Protein AF-A0A6P6RHM1-F1 (afdb_monomer_lite)

Structure (mmCIF, N/CA/C/O backbone):
data_AF-A0A6P6RHM1-F1
#
_entry.id   AF-A0A6P6RHM1-F1
#
loop_
_atom_site.group_PDB
_atom_site.id
_atom_site.type_symbol
_atom_site.label_atom_id
_atom_site.label_alt_id
_atom_site.label_comp_id
_atom_site.label_asym_id
_atom_site.label_entity_id
_atom_site.label_seq_id
_atom_site.pdbx_PDB_ins_code
_atom_site.Cartn_x
_atom_site.Cartn_y
_atom_site.Cartn_z
_atom_site.occupancy
_atom_site.B_iso_or_equiv
_atom_site.auth_seq_id
_atom_site.auth_comp_id
_atom_site.auth_asym_id
_atom_site.auth_atom_id
_atom_site.pdbx_PDB_model_num
ATOM 1 N N . MET A 1 1 ? 2.420 16.275 10.476 1.00 38.44 1 MET A N 1
ATOM 2 C CA . MET A 1 1 ? 3.122 15.345 9.563 1.00 38.44 1 MET A CA 1
ATOM 3 C C . MET A 1 1 ? 2.109 14.775 8.580 1.00 38.44 1 MET A C 1
ATOM 5 O O . MET A 1 1 ? 1.086 14.275 9.025 1.00 38.44 1 MET A O 1
ATOM 9 N N . THR A 1 2 ? 2.337 14.889 7.272 1.00 55.75 2 THR A N 1
ATOM 10 C CA . THR A 1 2 ? 1.488 14.266 6.241 1.00 55.75 2 THR A CA 1
ATOM 11 C C . THR A 1 2 ? 2.050 12.888 5.894 1.00 55.75 2 THR A C 1
ATOM 13 O O . THR A 1 2 ? 3.160 12.801 5.372 1.00 55.75 2 THR A O 1
ATOM 16 N N . THR A 1 3 ? 1.323 11.811 6.195 1.00 68.50 3 THR A N 1
ATOM 17 C CA . THR A 1 3 ? 1.722 10.442 5.823 1.00 68.50 3 THR A CA 1
ATOM 18 C C . THR A 1 3 ? 1.615 10.268 4.308 1.00 68.50 3 THR A C 1
ATOM 20 O O . THR A 1 3 ? 0.547 10.507 3.747 1.00 68.50 3 THR A O 1
ATOM 23 N N . ASN A 1 4 ? 2.698 9.861 3.640 1.00 78.19 4 ASN A N 1
ATOM 24 C CA . ASN A 1 4 ? 2.661 9.534 2.214 1.00 78.19 4 ASN A CA 1
ATOM 25 C C . ASN A 1 4 ? 1.928 8.195 2.019 1.00 78.19 4 ASN A C 1
ATOM 27 O O . ASN A 1 4 ? 2.398 7.161 2.485 1.00 78.19 4 ASN A O 1
ATOM 31 N N . LEU A 1 5 ? 0.777 8.232 1.343 1.00 84.38 5 LEU A N 1
ATOM 32 C CA . LEU A 1 5 ? -0.071 7.064 1.073 1.00 84.38 5 LEU A CA 1
ATOM 33 C C . LEU A 1 5 ? 0.177 6.454 -0.316 1.00 84.38 5 LEU A C 1
ATOM 35 O O . LEU A 1 5 ? -0.635 5.672 -0.809 1.00 84.38 5 LEU A O 1
ATOM 39 N N . ASN A 1 6 ? 1.267 6.813 -0.994 1.00 87.00 6 ASN A N 1
ATOM 40 C CA . ASN A 1 6 ? 1.629 6.177 -2.253 1.00 87.00 6 ASN A CA 1
ATOM 41 C C . ASN A 1 6 ? 2.094 4.725 -1.995 1.00 87.00 6 ASN A C 1
ATOM 43 O O . ASN A 1 6 ? 3.107 4.536 -1.311 1.00 87.00 6 ASN A O 1
ATOM 47 N N . PRO A 1 7 ? 1.426 3.697 -2.564 1.00 91.62 7 PRO A N 1
ATOM 48 C CA . PRO A 1 7 ? 1.802 2.295 -2.382 1.00 91.62 7 PRO A CA 1
ATOM 49 C C . PRO A 1 7 ? 3.250 2.000 -2.753 1.00 91.62 7 PRO A C 1
ATOM 51 O O . PRO A 1 7 ? 3.896 1.207 -2.081 1.00 91.62 7 PRO A O 1
ATOM 54 N N . VAL A 1 8 ? 3.790 2.656 -3.783 1.00 91.94 8 VAL A N 1
ATOM 55 C CA . VAL A 1 8 ? 5.183 2.465 -4.208 1.00 91.94 8 VAL A CA 1
ATOM 56 C C . VAL A 1 8 ? 6.128 2.871 -3.082 1.00 91.94 8 VAL A C 1
ATOM 58 O O . VAL A 1 8 ? 7.021 2.104 -2.732 1.00 91.94 8 VAL A O 1
ATOM 61 N N . LYS A 1 9 ? 5.904 4.035 -2.456 1.00 89.50 9 LYS A N 1
ATOM 62 C CA . LYS A 1 9 ? 6.724 4.491 -1.325 1.00 89.50 9 LYS A CA 1
ATOM 63 C C . LYS A 1 9 ? 6.613 3.536 -0.137 1.00 89.50 9 LYS A C 1
ATOM 65 O O . LYS A 1 9 ? 7.622 3.209 0.473 1.00 89.50 9 LYS A O 1
ATOM 70 N N . MET A 1 10 ? 5.408 3.071 0.174 1.00 92.94 10 MET A N 1
ATOM 71 C CA . MET A 1 10 ? 5.171 2.156 1.293 1.00 92.94 10 MET A CA 1
ATOM 72 C C . MET A 1 10 ? 5.851 0.798 1.074 1.00 92.94 10 MET A C 1
ATOM 74 O O . MET A 1 10 ? 6.502 0.292 1.981 1.00 92.94 10 MET A O 1
ATOM 78 N N . VAL A 1 11 ? 5.783 0.245 -0.140 1.00 95.62 11 VAL A N 1
ATOM 79 C CA . VAL A 1 11 ? 6.489 -0.995 -0.501 1.00 95.62 11 VAL A CA 1
ATOM 80 C C . VAL A 1 11 ? 8.008 -0.801 -0.439 1.00 95.62 11 VAL A C 1
ATOM 82 O O . VAL A 1 11 ? 8.713 -1.694 0.024 1.00 95.62 11 VAL A O 1
ATOM 85 N N . MET A 1 12 ? 8.528 0.364 -0.848 1.00 92.44 12 MET A N 1
ATOM 86 C CA . MET A 1 12 ? 9.952 0.687 -0.682 1.00 92.44 12 MET A CA 1
ATOM 87 C C . MET A 1 12 ? 10.368 0.705 0.794 1.00 92.44 12 MET A C 1
ATOM 89 O O . MET A 1 12 ? 11.395 0.124 1.121 1.00 92.44 12 MET A O 1
ATOM 93 N N . LEU A 1 13 ? 9.558 1.294 1.682 1.00 92.00 13 LEU A N 1
ATOM 94 C CA . LEU A 1 13 ? 9.832 1.305 3.125 1.00 92.00 13 LEU A CA 1
ATOM 95 C C . LEU A 1 13 ? 9.866 -0.110 3.715 1.00 92.00 13 LEU A C 1
ATOM 97 O O . LEU A 1 13 ? 10.764 -0.423 4.486 1.00 92.00 13 LEU A O 1
ATOM 101 N N . VAL A 1 14 ? 8.932 -0.981 3.313 1.00 94.25 14 VAL A N 1
ATOM 102 C CA . VAL A 1 14 ? 8.954 -2.400 3.711 1.00 94.25 14 VAL A CA 1
ATOM 103 C C . VAL A 1 14 ? 10.241 -3.069 3.233 1.00 94.25 14 VAL A C 1
ATOM 105 O O . VAL A 1 14 ? 10.875 -3.782 3.996 1.00 94.25 14 VAL A O 1
ATOM 108 N N . LYS A 1 15 ? 10.655 -2.811 1.987 1.00 93.31 15 LYS A N 1
ATOM 109 C CA . LYS A 1 15 ? 11.863 -3.402 1.399 1.00 93.31 15 LYS A CA 1
ATOM 110 C C . LYS A 1 15 ? 13.160 -2.944 2.081 1.00 93.31 15 LYS A C 1
ATOM 112 O O . LYS A 1 15 ? 14.139 -3.687 2.090 1.00 93.31 15 LYS A O 1
ATOM 117 N N . GLU A 1 16 ? 13.188 -1.715 2.588 1.00 92.19 16 GLU A N 1
ATOM 118 C CA . GLU A 1 16 ? 14.356 -1.108 3.237 1.00 92.19 16 GLU A CA 1
ATOM 119 C C . GLU A 1 16 ? 14.518 -1.536 4.706 1.00 92.19 16 GLU A C 1
ATOM 121 O O . GLU A 1 16 ? 15.631 -1.467 5.227 1.00 92.19 16 GLU A O 1
ATOM 126 N N . ASP A 1 17 ? 13.450 -2.007 5.359 1.00 91.06 17 ASP A N 1
ATOM 127 C CA . ASP A 1 17 ? 13.460 -2.434 6.760 1.00 91.06 17 ASP A CA 1
ATOM 128 C C . ASP A 1 17 ? 13.514 -3.974 6.885 1.00 91.06 17 ASP A C 1
ATOM 130 O O . ASP A 1 17 ? 12.534 -4.659 6.571 1.00 91.06 17 ASP A O 1
ATOM 134 N N . PRO A 1 18 ? 14.621 -4.555 7.393 1.00 90.88 18 PRO A N 1
ATOM 135 C CA . PRO A 1 18 ? 14.745 -5.999 7.583 1.00 90.88 18 PRO A CA 1
ATOM 136 C C . PRO A 1 18 ? 13.653 -6.616 8.464 1.00 90.88 18 PRO A C 1
ATOM 138 O O . PRO A 1 18 ? 13.298 -7.775 8.263 1.00 90.88 18 PRO A O 1
ATOM 141 N N . LEU A 1 19 ? 13.108 -5.863 9.426 1.00 90.62 19 LEU A N 1
ATOM 142 C CA . LEU A 1 19 ? 12.038 -6.338 10.299 1.00 90.62 19 LEU A CA 1
ATOM 143 C C . LEU A 1 19 ? 10.716 -6.445 9.535 1.00 90.62 19 LEU A C 1
ATOM 145 O O . LEU A 1 19 ? 9.960 -7.383 9.757 1.00 90.62 19 LEU A O 1
ATOM 149 N N . LEU A 1 20 ? 10.452 -5.528 8.602 1.00 90.69 20 LEU A N 1
ATOM 150 C CA . LEU A 1 20 ? 9.258 -5.575 7.752 1.00 90.69 20 LEU A CA 1
ATOM 151 C C . LEU A 1 20 ? 9.390 -6.566 6.586 1.00 90.69 20 LEU A C 1
ATOM 153 O O . LEU A 1 20 ? 8.377 -6.960 6.011 1.00 90.69 20 LEU A O 1
ATOM 157 N N . MET A 1 21 ? 10.610 -6.993 6.254 1.00 92.94 21 MET A N 1
ATOM 158 C CA . MET A 1 21 ? 10.869 -8.075 5.297 1.00 92.94 21 MET A CA 1
ATOM 159 C C . MET A 1 21 ? 10.660 -9.478 5.886 1.00 92.94 21 MET A C 1
ATOM 161 O O . MET A 1 21 ? 10.532 -10.439 5.125 1.00 92.94 21 MET A O 1
ATOM 165 N N . ASP A 1 22 ? 10.605 -9.621 7.214 1.00 94.31 22 ASP A N 1
ATOM 166 C CA . ASP A 1 22 ? 10.239 -10.881 7.861 1.00 94.31 22 ASP A CA 1
ATOM 167 C C . ASP A 1 22 ? 8.727 -11.131 7.745 1.00 94.31 22 ASP A C 1
ATOM 169 O O . ASP A 1 22 ? 7.900 -10.334 8.189 1.00 94.31 22 ASP A O 1
ATOM 173 N N . VAL A 1 23 ? 8.357 -12.272 7.160 1.00 94.31 23 VAL A N 1
ATOM 174 C CA . VAL A 1 23 ? 6.963 -12.640 6.849 1.00 94.31 23 VAL A CA 1
ATOM 175 C C . VAL A 1 23 ? 6.090 -12.671 8.109 1.00 94.31 23 VAL A C 1
ATOM 177 O O . VAL A 1 23 ? 4.942 -12.229 8.075 1.00 94.31 23 VAL A O 1
ATOM 180 N N . ILE A 1 24 ? 6.627 -13.147 9.236 1.00 95.25 24 ILE A N 1
ATOM 181 C CA . ILE A 1 24 ? 5.879 -13.277 10.494 1.00 95.25 24 ILE A CA 1
ATOM 182 C C . ILE A 1 24 ? 5.670 -11.899 11.133 1.00 95.25 24 ILE A C 1
ATOM 184 O O . ILE A 1 24 ? 4.578 -11.586 11.617 1.00 95.25 24 ILE A O 1
ATOM 188 N N . ALA A 1 25 ? 6.707 -11.064 11.156 1.00 95.44 25 ALA A N 1
ATOM 189 C CA . ALA A 1 25 ? 6.630 -9.701 11.662 1.00 95.44 25 ALA A CA 1
ATOM 190 C C . ALA A 1 25 ? 5.694 -8.837 10.807 1.00 95.44 25 ALA A C 1
ATOM 192 O O . ALA A 1 25 ? 4.861 -8.119 11.362 1.00 95.44 25 ALA A O 1
ATOM 193 N N . LEU A 1 26 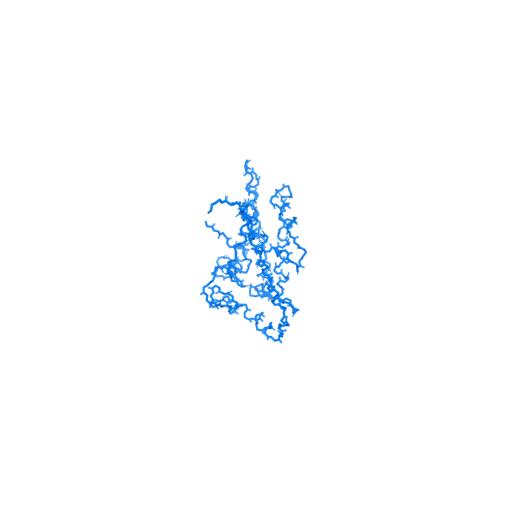? 5.756 -8.961 9.480 1.00 95.81 26 LEU A N 1
ATOM 194 C CA . LEU A 1 26 ? 4.866 -8.266 8.552 1.00 95.81 26 LEU A CA 1
ATOM 195 C C . LEU A 1 26 ? 3.403 -8.698 8.722 1.00 95.81 26 LEU A C 1
ATOM 197 O O . LEU A 1 26 ? 2.508 -7.849 8.737 1.00 95.81 26 LEU A O 1
ATOM 201 N N . GLU A 1 27 ? 3.152 -10.000 8.914 1.00 96.62 27 GLU A N 1
ATOM 202 C CA . GLU A 1 27 ? 1.817 -10.531 9.206 1.00 96.62 27 GLU A CA 1
ATOM 203 C C . GLU A 1 27 ? 1.239 -9.939 10.498 1.00 96.62 27 GLU A C 1
ATOM 205 O O . GLU A 1 27 ? 0.092 -9.490 10.538 1.00 96.62 27 GLU A O 1
ATOM 210 N N . LYS A 1 28 ? 2.046 -9.880 11.561 1.00 96.62 28 LYS A N 1
ATOM 211 C CA . LYS A 1 28 ? 1.657 -9.200 12.804 1.00 96.62 28 LYS A CA 1
ATOM 212 C C . LYS A 1 28 ? 1.437 -7.705 12.574 1.00 96.62 28 LYS A C 1
ATOM 214 O O . LYS A 1 28 ? 0.489 -7.146 13.119 1.00 96.62 28 LYS A O 1
ATOM 219 N N . GLY A 1 29 ? 2.277 -7.076 11.756 1.00 95.62 29 GLY A N 1
ATOM 220 C CA . GLY A 1 29 ? 2.216 -5.657 11.428 1.00 95.62 29 GLY A CA 1
ATOM 221 C C . GLY A 1 29 ? 0.874 -5.248 10.825 1.00 95.62 29 GLY A C 1
ATOM 222 O O . GLY A 1 29 ? 0.231 -4.341 11.353 1.00 95.62 29 GLY A O 1
ATOM 223 N N . TYR A 1 30 ? 0.404 -5.935 9.777 1.00 95.94 30 TYR A N 1
ATOM 224 C CA . TYR A 1 30 ? -0.894 -5.585 9.183 1.00 95.94 30 TYR A CA 1
ATOM 225 C C . TYR A 1 30 ? -2.062 -5.876 10.139 1.00 95.94 30 TYR A C 1
ATOM 227 O O . TYR A 1 30 ? -2.984 -5.071 10.224 1.00 95.94 30 TYR A O 1
ATOM 235 N N . ARG A 1 31 ? -1.999 -6.956 10.935 1.00 97.31 31 ARG A N 1
ATOM 236 C CA . ARG A 1 31 ? -3.035 -7.264 11.941 1.00 97.31 31 ARG A CA 1
ATOM 237 C C . ARG A 1 31 ? -3.154 -6.178 13.004 1.00 97.31 31 ARG A C 1
ATOM 239 O O . ARG A 1 31 ? -4.257 -5.843 13.422 1.00 97.31 31 ARG A O 1
ATOM 246 N N . VAL A 1 32 ? -2.028 -5.609 13.436 1.00 97.00 32 VAL A N 1
ATOM 247 C CA . VAL A 1 32 ? -2.033 -4.457 14.346 1.00 97.00 32 VAL A CA 1
ATOM 248 C C . VAL A 1 32 ? -2.715 -3.259 13.684 1.00 97.00 32 VAL A C 1
ATOM 250 O O . VAL A 1 32 ? -3.517 -2.596 14.335 1.00 97.00 32 VAL A O 1
ATOM 253 N N . MET A 1 33 ? -2.464 -3.002 12.397 1.00 95.88 33 MET A N 1
ATOM 254 C CA . MET A 1 33 ? -3.149 -1.928 11.667 1.00 95.88 33 MET A CA 1
ATOM 255 C C . MET A 1 33 ? -4.665 -2.158 11.578 1.00 95.88 33 MET A C 1
ATOM 257 O O . MET A 1 33 ? -5.420 -1.206 11.771 1.00 95.88 33 MET A O 1
ATOM 261 N N . ASP A 1 34 ? -5.116 -3.400 11.368 1.00 94.88 34 ASP A N 1
ATOM 262 C CA . ASP A 1 34 ? -6.545 -3.753 11.370 1.00 94.88 34 ASP A CA 1
ATOM 263 C C . ASP A 1 34 ? -7.195 -3.488 12.738 1.00 94.88 34 ASP A C 1
ATOM 265 O O . ASP A 1 34 ? -8.250 -2.856 12.815 1.00 94.88 34 ASP A O 1
ATOM 269 N N . LEU A 1 35 ? -6.539 -3.894 13.830 1.00 94.94 35 LEU A N 1
ATOM 270 C CA . LEU A 1 35 ? -7.027 -3.645 15.192 1.00 94.94 35 LEU A CA 1
ATOM 271 C C . LEU A 1 35 ? -7.087 -2.148 15.515 1.00 94.94 35 LEU A C 1
ATOM 273 O O . LEU A 1 35 ? -8.064 -1.677 16.095 1.00 94.94 35 LEU A O 1
ATOM 277 N N . LEU A 1 36 ? -6.065 -1.381 15.126 1.00 92.31 36 LEU A N 1
ATOM 278 C CA . LEU A 1 36 ? -6.058 0.072 15.309 1.00 92.31 36 LEU A CA 1
ATOM 279 C C . LEU A 1 36 ? -7.158 0.742 14.474 1.00 92.31 36 LEU A C 1
ATOM 281 O O . LEU A 1 36 ? -7.798 1.683 14.944 1.00 92.31 36 LEU A O 1
ATOM 285 N N . CYS A 1 37 ? -7.411 0.253 13.255 1.00 91.75 37 CYS A N 1
ATOM 286 C CA . CYS A 1 37 ? -8.512 0.727 12.422 1.00 91.75 37 CYS A CA 1
ATOM 287 C C . CYS A 1 37 ? -9.863 0.504 13.113 1.00 91.75 37 CYS A C 1
ATOM 289 O O . CYS A 1 37 ? -10.693 1.410 13.142 1.00 91.75 37 CYS A O 1
ATOM 291 N N . GLU A 1 38 ? -10.080 -0.678 13.689 1.00 91.50 38 GLU A N 1
ATOM 292 C CA . GLU A 1 38 ? -11.294 -0.997 14.441 1.00 91.50 38 GLU A CA 1
ATOM 293 C C . GLU A 1 38 ? -11.448 -0.132 15.695 1.00 91.50 38 GLU A C 1
ATOM 295 O O . GLU A 1 38 ? -12.534 0.381 15.972 1.00 91.50 38 GLU A O 1
ATOM 300 N N . GLN A 1 39 ? -10.357 0.107 16.423 1.00 89.94 39 GLN A N 1
ATOM 301 C CA . GLN A 1 39 ? -10.366 1.013 17.570 1.00 89.94 39 GLN A CA 1
ATOM 302 C C . GLN A 1 39 ? -10.772 2.439 17.177 1.00 89.94 39 GLN A C 1
ATOM 304 O O . GLN A 1 39 ? -11.571 3.046 17.883 1.00 89.94 39 GLN A O 1
ATOM 309 N N . CYS A 1 40 ? -10.305 2.956 16.036 1.00 85.56 40 CYS A N 1
ATOM 310 C CA . CYS A 1 40 ? -10.665 4.300 15.562 1.00 85.56 40 CYS A CA 1
ATOM 311 C C . CYS A 1 40 ? -12.167 4.483 15.295 1.00 85.56 40 CYS A C 1
ATOM 313 O O . CYS A 1 40 ? -12.647 5.616 15.303 1.00 85.56 40 CYS A O 1
ATOM 315 N N . VAL A 1 41 ? -12.890 3.388 15.052 1.00 80.75 41 VAL A N 1
ATOM 316 C CA . VAL A 1 41 ? -14.335 3.391 14.787 1.00 80.75 41 VAL A CA 1
ATOM 317 C C . VAL A 1 41 ? -15.165 3.184 16.049 1.00 80.75 41 VAL A C 1
ATOM 319 O O . VAL A 1 41 ? -16.265 3.714 16.151 1.00 80.75 41 VAL A O 1
ATOM 322 N N . LYS A 1 42 ? -14.640 2.448 17.033 1.00 82.75 42 LYS A N 1
ATOM 323 C CA . LYS A 1 42 ? -15.336 2.186 18.305 1.00 82.75 42 LYS A CA 1
ATOM 324 C C . LYS A 1 42 ? -15.270 3.346 19.305 1.00 82.75 42 LYS A C 1
ATOM 326 O O . LYS A 1 42 ? -16.002 3.325 20.292 1.00 82.75 42 LYS A O 1
ATOM 331 N N . LEU A 1 43 ? -14.377 4.315 19.102 1.00 76.62 43 LEU A N 1
ATOM 332 C CA . LEU A 1 43 ? -14.268 5.494 19.963 1.00 76.62 43 LEU A CA 1
ATOM 333 C C . LEU A 1 43 ? -15.445 6.458 19.743 1.00 76.62 43 LEU A C 1
ATOM 335 O O . LEU A 1 43 ? -16.000 6.532 18.652 1.00 76.62 43 LEU A O 1
ATOM 339 N N . GLN A 1 44 ? -15.805 7.200 20.797 1.00 59.97 44 GLN A N 1
ATOM 340 C CA . GLN A 1 44 ? -16.990 8.073 20.859 1.00 59.97 44 GLN A CA 1
ATOM 341 C C . GLN A 1 44 ? -17.043 9.130 19.739 1.00 59.97 44 GLN A C 1
ATOM 343 O O . GLN A 1 44 ? -18.133 9.506 19.317 1.00 59.97 44 GLN A O 1
ATOM 348 N N . ASP A 1 45 ? -15.880 9.525 19.220 1.00 72.25 45 ASP A N 1
ATOM 349 C CA . ASP A 1 45 ? -15.723 10.333 18.015 1.00 72.25 45 ASP A CA 1
ATOM 350 C C . ASP A 1 45 ? -14.985 9.507 16.955 1.00 72.25 45 ASP A C 1
ATOM 352 O O . ASP A 1 45 ? -13.756 9.372 16.991 1.00 72.25 45 ASP A O 1
ATOM 356 N N . MET A 1 46 ? -15.739 8.922 16.022 1.00 77.88 46 MET A N 1
ATOM 357 C CA . MET A 1 46 ? -15.179 8.081 14.966 1.00 77.88 46 MET A CA 1
ATOM 358 C C . MET A 1 46 ? -14.166 8.873 14.133 1.00 77.88 46 MET A C 1
ATOM 360 O O . MET A 1 46 ? -14.517 9.790 13.389 1.00 77.88 46 MET A O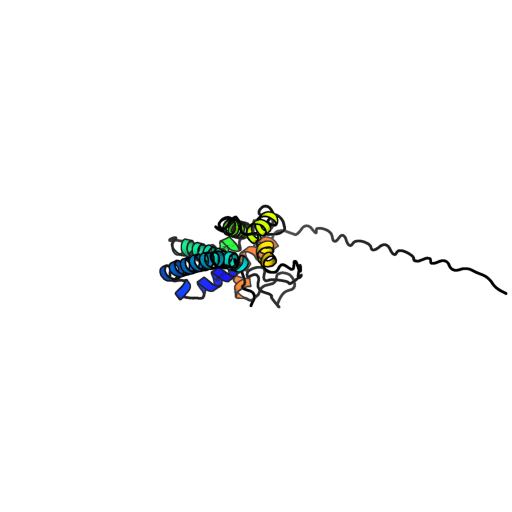 1
ATOM 364 N N . ASN A 1 47 ? -12.891 8.490 14.208 1.00 84.88 47 ASN A N 1
ATOM 365 C CA . ASN A 1 47 ? -11.851 9.111 13.397 1.00 84.88 47 ASN A CA 1
ATOM 366 C C . ASN A 1 47 ? -11.763 8.405 12.040 1.00 84.88 47 ASN A C 1
ATOM 368 O O . ASN A 1 47 ? -10.864 7.597 11.796 1.00 84.88 47 ASN A O 1
ATOM 372 N N . GLU A 1 48 ? -12.716 8.707 11.155 1.00 84.12 48 GLU A N 1
ATOM 373 C CA . GLU A 1 48 ? -12.844 8.073 9.833 1.00 84.12 48 GLU A CA 1
ATOM 374 C C . GLU A 1 48 ? -11.566 8.194 8.994 1.00 84.12 48 GLU A C 1
ATOM 376 O O . GLU A 1 48 ? -11.176 7.261 8.291 1.00 84.12 48 GLU A O 1
ATOM 381 N N . VAL A 1 49 ? -10.882 9.337 9.097 1.00 84.00 49 VAL A N 1
ATOM 382 C CA . VAL A 1 49 ? -9.646 9.612 8.358 1.00 84.00 49 VAL A CA 1
ATOM 383 C C . VAL A 1 49 ? -8.522 8.693 8.819 1.00 84.00 49 VAL A C 1
ATOM 385 O O . VAL A 1 49 ? -7.815 8.115 7.991 1.00 84.00 49 VAL A O 1
ATOM 388 N N . LEU A 1 50 ? -8.329 8.564 10.133 1.00 85.75 50 LEU A N 1
ATOM 389 C CA . LEU A 1 50 ? -7.308 7.681 10.685 1.00 85.75 50 LEU A CA 1
ATOM 390 C C . LEU A 1 50 ? -7.648 6.213 10.416 1.00 85.75 50 LEU A C 1
ATOM 392 O O . LEU A 1 50 ? -6.768 5.469 9.989 1.00 85.75 50 LEU A O 1
ATOM 396 N N . ALA A 1 51 ? -8.915 5.824 10.572 1.00 89.56 51 ALA A N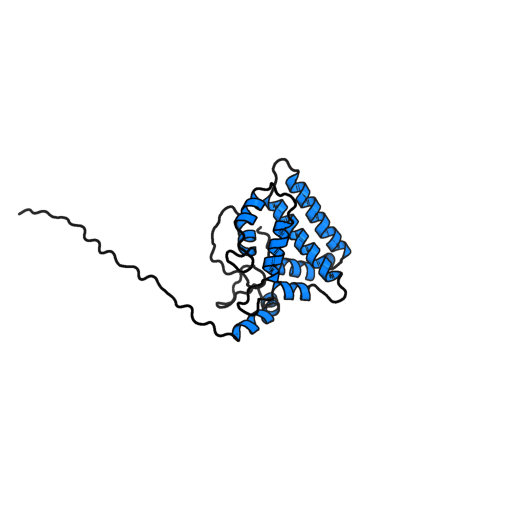 1
ATOM 397 C CA . ALA A 1 51 ? -9.390 4.480 10.258 1.00 89.56 51 ALA A CA 1
ATOM 398 C C . ALA A 1 51 ? -9.099 4.111 8.793 1.00 89.56 51 ALA A C 1
ATOM 400 O O . ALA A 1 51 ? -8.460 3.095 8.528 1.00 89.56 51 ALA A O 1
ATOM 401 N N . MET A 1 52 ? -9.460 4.973 7.835 1.00 89.25 52 MET A N 1
ATOM 402 C CA . MET A 1 52 ? -9.181 4.748 6.411 1.00 89.25 52 MET A CA 1
ATOM 403 C C . MET A 1 52 ? -7.678 4.629 6.128 1.00 89.25 52 MET A C 1
ATOM 405 O O . MET A 1 52 ? -7.256 3.759 5.369 1.00 89.25 52 MET A O 1
ATOM 409 N N . LYS A 1 53 ? -6.845 5.469 6.759 1.00 88.38 53 LYS A N 1
ATOM 410 C CA . LYS A 1 53 ? -5.382 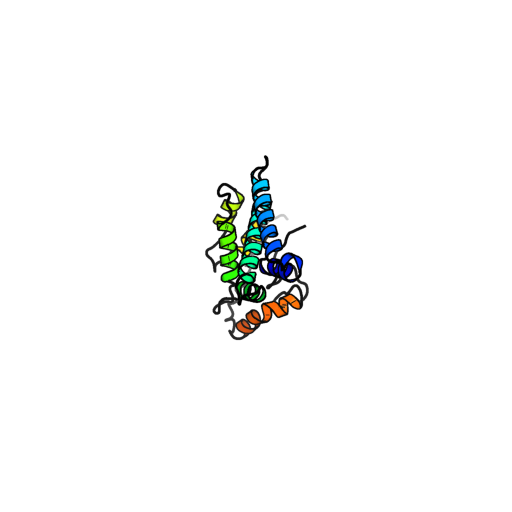5.394 6.609 1.00 88.38 53 LYS A CA 1
ATOM 411 C C . LYS A 1 53 ? -4.821 4.075 7.130 1.00 88.38 53 LYS A C 1
ATOM 413 O O . LYS A 1 53 ? -4.007 3.467 6.444 1.00 88.38 53 LYS A O 1
ATOM 418 N N . LEU A 1 54 ? -5.249 3.634 8.311 1.00 91.81 54 LEU A N 1
ATOM 419 C CA . LEU A 1 54 ? -4.790 2.386 8.924 1.00 91.81 54 LEU A CA 1
ATOM 420 C C . LEU A 1 54 ? -5.226 1.167 8.108 1.00 91.81 54 LEU A C 1
ATOM 422 O O . LEU A 1 54 ? -4.395 0.314 7.805 1.00 91.81 54 LEU A O 1
ATOM 426 N N . HIS A 1 55 ? -6.483 1.137 7.661 1.00 93.81 55 HIS A N 1
ATOM 427 C CA . HIS A 1 55 ? -6.984 0.117 6.738 1.00 93.81 55 HIS A CA 1
ATOM 428 C C . HIS A 1 55 ? -6.184 0.076 5.433 1.00 93.81 55 HIS A C 1
ATOM 430 O O . HIS A 1 55 ? -5.781 -0.986 4.962 1.00 93.81 55 HIS A O 1
ATOM 436 N N . TYR A 1 56 ? -5.916 1.240 4.846 1.00 94.00 56 TYR A N 1
ATOM 437 C CA . TYR A 1 56 ? -5.153 1.324 3.610 1.00 94.00 56 TYR A CA 1
ATOM 438 C C . TYR A 1 56 ? -3.705 0.848 3.793 1.00 94.00 56 TYR A C 1
ATOM 440 O O . TYR A 1 56 ? -3.210 0.078 2.971 1.00 94.00 56 TYR A O 1
ATOM 448 N N . ILE A 1 57 ? -3.044 1.239 4.893 1.00 94.00 57 ILE A N 1
ATOM 449 C CA . ILE A 1 57 ? -1.722 0.715 5.272 1.00 94.00 57 ILE A CA 1
ATOM 450 C C . ILE A 1 57 ? -1.788 -0.811 5.401 1.00 94.00 57 ILE A C 1
ATOM 452 O O . ILE A 1 57 ? -0.962 -1.495 4.799 1.00 94.00 57 ILE A O 1
ATOM 456 N N . SER A 1 58 ? -2.787 -1.348 6.109 1.00 96.62 58 SER A N 1
ATOM 457 C CA . SER A 1 58 ? -2.993 -2.794 6.246 1.00 96.62 58 SER A CA 1
ATOM 458 C C . SER A 1 58 ? -3.100 -3.484 4.885 1.00 96.62 58 SER A C 1
ATOM 460 O O . SER A 1 58 ? -2.364 -4.432 4.620 1.00 96.62 58 SER A O 1
ATOM 462 N N . CYS A 1 59 ? -3.910 -2.956 3.961 1.00 97.25 59 CYS A N 1
ATOM 463 C CA . CYS A 1 59 ? -4.049 -3.509 2.613 1.00 97.25 59 CYS A CA 1
ATOM 464 C C . CYS A 1 59 ? -2.717 -3.558 1.842 1.00 97.25 59 CYS A C 1
ATOM 466 O O . CYS A 1 59 ? -2.448 -4.532 1.135 1.00 97.25 59 CYS A O 1
ATOM 468 N N . VAL A 1 60 ? -1.873 -2.527 1.968 1.00 96.75 60 VAL A N 1
ATOM 469 C CA . VAL A 1 60 ? -0.535 -2.501 1.350 1.00 96.75 60 VAL A CA 1
ATOM 470 C C . VAL A 1 60 ? 0.377 -3.552 1.980 1.00 96.75 60 VAL A C 1
ATOM 472 O O . VAL A 1 60 ? 1.015 -4.306 1.248 1.00 96.75 60 VAL A O 1
ATOM 475 N N . LEU A 1 61 ? 0.405 -3.657 3.311 1.00 97.06 61 LEU A N 1
ATOM 476 C CA . LEU A 1 61 ? 1.219 -4.653 4.016 1.00 97.06 61 LEU A CA 1
ATOM 477 C C . LEU A 1 61 ? 0.777 -6.087 3.692 1.00 97.06 61 LEU A C 1
ATOM 479 O O . LEU A 1 61 ? 1.622 -6.937 3.425 1.00 97.06 61 LEU A O 1
ATOM 483 N N . GLN A 1 62 ? -0.532 -6.346 3.621 1.00 97.25 62 GLN A N 1
ATOM 484 C CA . GLN A 1 62 ? -1.081 -7.630 3.172 1.00 97.25 62 GLN A CA 1
ATOM 485 C C . GLN A 1 62 ? -0.653 -7.954 1.735 1.00 97.25 62 GLN A C 1
ATOM 487 O O . GLN A 1 62 ? -0.344 -9.102 1.419 1.00 97.25 62 GLN A O 1
ATOM 492 N N . LYS A 1 63 ? -0.594 -6.945 0.855 1.00 97.06 63 LYS A N 1
ATOM 493 C CA . LYS A 1 63 ? -0.131 -7.136 -0.523 1.00 97.06 63 LYS A CA 1
ATOM 494 C C . LYS A 1 63 ? 1.366 -7.438 -0.591 1.00 97.06 63 LYS A C 1
ATOM 496 O O . LYS A 1 63 ? 1.752 -8.306 -1.367 1.00 97.06 63 LYS A O 1
ATOM 501 N N . CYS A 1 64 ? 2.187 -6.779 0.230 1.00 96.81 64 CYS A N 1
ATOM 502 C CA . CYS A 1 64 ? 3.602 -7.124 0.393 1.00 96.81 64 CYS A CA 1
ATOM 503 C C . CYS A 1 64 ? 3.768 -8.566 0.885 1.00 96.81 64 CYS A C 1
ATOM 505 O O . CYS A 1 64 ? 4.556 -9.314 0.316 1.00 96.81 64 CYS A O 1
ATOM 507 N N . LEU A 1 65 ? 2.999 -8.962 1.904 1.00 96.12 65 LEU A N 1
ATOM 508 C CA . LEU A 1 65 ? 3.046 -10.303 2.478 1.00 96.12 65 LEU A CA 1
ATOM 509 C C . LEU A 1 65 ? 2.721 -11.380 1.439 1.00 96.12 65 LEU A C 1
ATOM 511 O O . LEU A 1 65 ? 3.463 -12.350 1.334 1.00 96.12 65 LEU A O 1
ATOM 515 N N . ALA A 1 66 ? 1.665 -11.180 0.644 1.00 95.31 66 ALA A N 1
ATOM 516 C CA . ALA A 1 66 ? 1.297 -12.104 -0.427 1.00 95.31 66 ALA A CA 1
ATOM 517 C C . ALA A 1 66 ? 2.456 -12.313 -1.419 1.00 95.31 66 ALA A C 1
ATOM 519 O O . ALA A 1 66 ? 2.825 -13.449 -1.695 1.00 95.31 66 ALA A O 1
ATOM 520 N N . PHE A 1 67 ? 3.101 -11.228 -1.863 1.00 94.88 67 PHE A N 1
ATOM 521 C CA . PHE A 1 67 ? 4.259 -11.302 -2.764 1.00 94.88 67 PHE A CA 1
ATOM 522 C C . PHE A 1 67 ? 5.482 -11.969 -2.123 1.00 94.88 67 PHE A C 1
ATOM 524 O O . PHE A 1 67 ? 6.238 -12.624 -2.824 1.00 94.88 67 PHE A O 1
ATOM 531 N N . LEU A 1 68 ? 5.706 -11.802 -0.815 1.00 93.06 68 LEU A N 1
ATOM 532 C CA . LEU A 1 68 ? 6.825 -12.442 -0.106 1.00 93.06 68 LEU A CA 1
ATOM 533 C C . LEU A 1 68 ? 6.600 -13.941 0.149 1.00 93.06 68 LEU A C 1
ATOM 535 O O . LEU A 1 68 ? 7.564 -14.676 0.352 1.00 93.06 68 LEU A O 1
ATOM 539 N N . GLN A 1 69 ? 5.344 -14.389 0.185 1.00 91.56 69 GLN A N 1
ATOM 540 C CA . GLN A 1 69 ? 4.984 -15.796 0.381 1.00 91.56 69 GLN A CA 1
ATOM 541 C C . GLN A 1 69 ? 4.955 -16.592 -0.932 1.00 91.56 69 GLN A C 1
ATOM 543 O O . GLN A 1 69 ? 5.086 -17.820 -0.912 1.00 91.56 69 GLN A O 1
ATOM 548 N N . GLU A 1 70 ? 4.786 -15.921 -2.071 1.00 89.38 70 GLU A N 1
ATOM 549 C CA . GLU A 1 70 ? 4.826 -16.544 -3.391 1.00 89.38 70 GLU A CA 1
ATOM 550 C C . GLU A 1 70 ? 6.267 -16.908 -3.791 1.00 89.38 70 GLU A C 1
ATOM 552 O O . GLU A 1 70 ? 7.182 -16.097 -3.711 1.00 89.38 70 GLU A O 1
ATOM 557 N N . ARG A 1 71 ? 6.484 -18.161 -4.225 1.00 63.25 71 ARG A N 1
ATOM 558 C CA . ARG A 1 71 ? 7.830 -18.755 -4.381 1.00 63.25 71 ARG A CA 1
ATOM 559 C C . ARG A 1 71 ? 8.744 -18.056 -5.397 1.00 63.25 71 ARG A C 1
ATOM 561 O O . ARG A 1 71 ? 9.957 -18.185 -5.266 1.00 63.25 71 ARG A O 1
ATOM 568 N N . ASP A 1 72 ? 8.175 -17.345 -6.369 1.00 65.12 72 ASP A N 1
ATOM 569 C CA . ASP A 1 72 ? 8.908 -16.674 -7.455 1.00 65.12 72 ASP A CA 1
ATOM 570 C C . ASP A 1 72 ? 8.722 -15.147 -7.465 1.00 65.12 72 ASP A C 1
ATOM 572 O O . ASP A 1 72 ? 9.337 -14.449 -8.278 1.00 65.12 72 ASP A O 1
ATOM 576 N N . GLU A 1 73 ? 7.886 -14.609 -6.575 1.00 73.62 73 GLU A N 1
ATOM 577 C CA . GLU A 1 73 ? 7.634 -13.176 -6.498 1.00 73.62 73 GLU A CA 1
ATOM 578 C C . GLU A 1 73 ? 8.426 -12.546 -5.347 1.00 73.62 73 GLU A C 1
ATOM 580 O O . GLU A 1 73 ? 8.779 -13.163 -4.348 1.00 73.62 73 GLU A O 1
ATOM 585 N N . ASN A 1 74 ? 8.791 -11.282 -5.525 1.00 85.88 74 ASN A N 1
ATOM 586 C CA . ASN A 1 74 ? 9.412 -10.478 -4.484 1.00 85.88 74 ASN A CA 1
ATOM 587 C C . ASN A 1 74 ? 8.846 -9.059 -4.556 1.00 85.88 74 ASN A C 1
ATOM 589 O O . ASN A 1 74 ? 8.108 -8.703 -5.481 1.00 85.88 74 ASN A O 1
ATOM 593 N N . LEU A 1 75 ? 9.219 -8.199 -3.610 1.00 94.38 75 LEU A N 1
ATOM 594 C CA . LEU A 1 75 ? 8.728 -6.821 -3.622 1.00 94.38 75 LEU A CA 1
ATOM 595 C C . LEU A 1 75 ? 9.170 -6.031 -4.868 1.00 94.38 75 LEU A C 1
ATOM 597 O O . LEU A 1 75 ? 8.497 -5.072 -5.234 1.00 94.38 75 LEU A O 1
ATOM 601 N N . ASP A 1 76 ? 10.227 -6.441 -5.585 1.00 92.19 76 ASP A N 1
ATOM 602 C CA . ASP A 1 76 ? 10.564 -5.839 -6.884 1.00 92.19 76 ASP A CA 1
ATOM 603 C C . ASP A 1 76 ? 9.526 -6.160 -7.966 1.00 92.19 76 ASP A C 1
ATOM 605 O O . ASP A 1 76 ? 9.241 -5.306 -8.809 1.00 92.19 76 ASP A O 1
ATOM 609 N N . ALA A 1 77 ? 8.932 -7.356 -7.953 1.00 93.38 77 ALA A N 1
ATOM 610 C CA . ALA A 1 77 ? 7.819 -7.704 -8.836 1.00 93.38 77 ALA A CA 1
ATOM 611 C C . ALA A 1 77 ? 6.566 -6.870 -8.514 1.00 93.38 77 ALA A C 1
ATOM 613 O O . ALA A 1 77 ? 5.912 -6.360 -9.433 1.00 93.38 77 ALA A O 1
ATOM 614 N N . LEU A 1 78 ? 6.285 -6.637 -7.226 1.00 95.12 78 LEU A N 1
ATOM 615 C CA . LEU A 1 78 ? 5.195 -5.757 -6.798 1.00 95.12 78 LEU A CA 1
ATOM 616 C C . LEU A 1 78 ? 5.432 -4.312 -7.255 1.00 95.12 78 LEU A C 1
ATOM 618 O O . LEU A 1 78 ? 4.561 -3.722 -7.894 1.00 95.12 78 LEU A O 1
ATOM 622 N N . LEU A 1 79 ? 6.623 -3.758 -7.002 1.00 94.06 79 LEU A N 1
ATOM 623 C CA . LEU A 1 79 ? 6.991 -2.403 -7.430 1.00 94.06 79 LEU A CA 1
ATOM 624 C C . LEU A 1 79 ? 6.881 -2.241 -8.950 1.00 94.06 79 LEU A C 1
ATOM 626 O O . LEU A 1 79 ? 6.308 -1.261 -9.426 1.00 94.06 79 LEU A O 1
ATOM 630 N N . LYS A 1 80 ? 7.367 -3.221 -9.724 1.00 92.12 80 LYS A N 1
ATOM 631 C CA . LYS A 1 80 ? 7.212 -3.225 -11.185 1.00 92.12 80 LYS A CA 1
ATOM 632 C C . LYS A 1 80 ? 5.745 -3.219 -11.594 1.00 92.12 80 LYS A C 1
ATOM 634 O O . LYS A 1 80 ? 5.390 -2.468 -12.495 1.00 92.12 80 LYS A O 1
ATOM 639 N N . SER A 1 81 ? 4.903 -4.018 -10.945 1.00 93.75 81 SER A N 1
ATOM 640 C CA . SER A 1 81 ? 3.470 -4.088 -11.252 1.00 93.75 81 SER A CA 1
ATOM 641 C C . SER A 1 81 ? 2.757 -2.770 -10.956 1.00 93.75 81 SER A C 1
ATOM 643 O O . SER A 1 81 ? 1.982 -2.302 -11.785 1.00 93.75 81 SER A O 1
ATOM 645 N N . LEU A 1 82 ? 3.068 -2.127 -9.825 1.00 92.94 82 LEU A N 1
ATOM 646 C CA . LEU A 1 82 ? 2.518 -0.819 -9.448 1.00 92.94 82 LEU A CA 1
ATOM 647 C C . LEU A 1 82 ? 2.948 0.297 -10.414 1.00 92.94 82 LEU A C 1
ATOM 649 O O . LEU A 1 82 ? 2.152 1.166 -10.749 1.00 92.94 82 LEU A O 1
ATOM 653 N N . LEU A 1 83 ? 4.191 0.263 -10.895 1.00 90.12 83 LEU A N 1
ATOM 654 C CA . LEU A 1 83 ? 4.754 1.298 -11.769 1.00 90.12 83 LEU A CA 1
ATOM 655 C C . LEU A 1 83 ? 4.533 1.051 -13.266 1.00 90.12 83 LEU A C 1
ATOM 657 O O . LEU A 1 83 ? 4.848 1.911 -14.095 1.00 90.12 83 LEU A O 1
ATOM 661 N N . LYS A 1 84 ? 4.047 -0.132 -13.647 1.00 88.44 84 LYS A N 1
ATOM 662 C CA . LYS A 1 84 ? 3.837 -0.480 -15.050 1.00 88.44 84 LYS A CA 1
ATOM 663 C C . LYS A 1 84 ? 2.628 0.274 -15.597 1.00 88.44 84 LYS A C 1
ATOM 665 O O . LYS A 1 84 ? 1.482 -0.026 -15.271 1.00 88.44 84 LYS A O 1
ATOM 670 N N . GLY A 1 85 ? 2.906 1.210 -16.497 1.00 86.12 85 GLY A N 1
ATOM 671 C CA . GLY A 1 85 ? 1.889 1.866 -17.308 1.00 86.12 85 GLY A CA 1
ATOM 672 C C . GLY A 1 85 ? 1.338 0.959 -18.411 1.00 86.12 85 GLY A C 1
ATOM 673 O O . GLY A 1 85 ? 2.056 0.097 -18.933 1.00 86.12 85 GLY A O 1
ATOM 674 N N . ARG A 1 86 ? 0.076 1.179 -18.796 1.00 84.75 86 ARG A N 1
ATOM 675 C CA . ARG A 1 86 ? -0.514 0.603 -20.013 1.00 84.75 86 ARG A CA 1
ATOM 676 C C . ARG A 1 86 ? 0.279 1.021 -21.247 1.00 84.75 86 ARG A C 1
ATOM 678 O O . ARG A 1 86 ? 0.820 2.122 -21.309 1.00 84.75 86 ARG A O 1
ATOM 685 N N . ASP A 1 87 ? 0.293 0.161 -22.257 1.00 79.44 87 ASP A N 1
ATOM 686 C CA . ASP A 1 87 ? 1.079 0.391 -23.472 1.00 79.44 87 ASP A CA 1
ATOM 687 C C . ASP A 1 87 ? 0.574 1.580 -24.308 1.00 79.44 87 ASP A C 1
ATOM 689 O O . ASP A 1 87 ? 1.362 2.205 -25.012 1.00 79.44 87 ASP A O 1
ATOM 693 N N . SER A 1 88 ? -0.718 1.911 -24.212 1.00 80.25 88 SER A N 1
ATOM 694 C CA . SER A 1 88 ? -1.370 2.979 -24.980 1.00 80.25 88 SER A CA 1
ATOM 695 C C . SER A 1 88 ? -0.988 4.390 -24.536 1.00 80.25 88 SER A C 1
ATOM 697 O O . SER A 1 88 ? -0.746 5.258 -25.368 1.00 80.25 88 SER A O 1
ATOM 699 N N . ASP A 1 89 ? -0.988 4.632 -23.228 1.00 77.25 89 ASP A N 1
ATOM 700 C CA . ASP A 1 89 ? -0.967 5.974 -22.636 1.00 77.25 89 ASP A CA 1
ATOM 701 C C . ASP A 1 89 ? -0.121 6.061 -21.364 1.00 77.25 89 ASP A C 1
ATOM 703 O O . ASP A 1 89 ? 0.024 7.136 -20.791 1.00 77.25 89 ASP A O 1
ATOM 707 N N . GLY A 1 90 ? 0.447 4.944 -20.904 1.00 77.69 90 GLY A N 1
ATOM 708 C CA . GLY A 1 90 ? 1.243 4.924 -19.689 1.00 77.69 90 GLY A CA 1
ATOM 709 C C . GLY A 1 90 ? 0.450 4.892 -18.389 1.00 77.69 90 GLY A C 1
ATOM 710 O O . GLY A 1 90 ? 1.072 4.896 -17.331 1.00 77.69 90 GLY A O 1
ATOM 711 N N . PHE A 1 91 ? -0.883 4.820 -18.436 1.00 82.50 91 PHE A N 1
ATOM 712 C CA . PHE A 1 91 ? -1.716 4.849 -17.235 1.00 82.50 91 PHE A CA 1
ATOM 713 C C . PHE A 1 91 ? -1.405 3.654 -16.307 1.00 82.50 91 PHE A C 1
ATOM 715 O O . PHE A 1 91 ? -1.440 2.511 -16.780 1.00 82.50 91 PHE A O 1
ATOM 722 N N . PRO A 1 92 ? -1.110 3.854 -15.008 1.00 86.31 92 PRO A N 1
ATOM 723 C CA . PRO A 1 92 ? -0.717 2.781 -14.091 1.00 86.31 92 PRO A CA 1
ATOM 724 C C . PRO A 1 92 ? -1.944 1.995 -13.594 1.00 86.31 92 PRO A C 1
ATOM 726 O O . PRO A 1 92 ? -2.349 2.065 -12.435 1.00 86.31 92 PRO A O 1
ATOM 729 N N . GLN A 1 93 ? -2.560 1.222 -14.492 1.00 89.69 93 GLN A N 1
ATOM 730 C CA . GLN A 1 93 ? -3.854 0.570 -14.258 1.00 89.69 93 GLN A CA 1
ATOM 731 C C . GLN A 1 93 ? -3.866 -0.364 -13.044 1.00 89.69 93 GLN A C 1
ATOM 733 O O . GLN A 1 93 ? -4.873 -0.446 -12.343 1.00 89.69 93 GLN A O 1
ATOM 738 N N . TYR A 1 94 ? -2.762 -1.071 -12.796 1.00 92.75 94 TYR A N 1
ATOM 739 C CA . TYR A 1 94 ? -2.659 -1.976 -11.655 1.00 92.75 94 TYR A CA 1
ATOM 740 C C . TYR A 1 94 ? -2.647 -1.215 -10.325 1.00 92.75 94 TYR A C 1
ATOM 742 O O . TYR A 1 94 ? -3.368 -1.601 -9.409 1.00 92.75 94 TYR A O 1
ATOM 750 N N . LEU A 1 95 ? -1.886 -0.118 -10.235 1.00 91.25 95 LEU A N 1
ATOM 751 C CA . LEU A 1 95 ? -1.862 0.758 -9.062 1.00 91.25 95 LEU A CA 1
ATOM 752 C C . LEU A 1 95 ? -3.254 1.322 -8.773 1.00 91.25 95 LEU A C 1
ATOM 754 O O . LEU A 1 95 ? -3.753 1.195 -7.661 1.00 91.25 95 LEU A O 1
ATOM 758 N N . GLU A 1 96 ? -3.902 1.883 -9.789 1.00 88.69 96 GLU A N 1
ATOM 759 C CA . GLU A 1 96 ? -5.220 2.506 -9.655 1.00 88.69 96 GLU A CA 1
ATOM 760 C C . GLU A 1 96 ? -6.295 1.497 -9.245 1.00 88.69 96 GLU A C 1
ATOM 762 O O . GLU A 1 96 ? -7.069 1.745 -8.320 1.00 88.69 96 GLU A O 1
ATOM 767 N N . LYS A 1 97 ? -6.290 0.308 -9.861 1.00 92.25 97 LYS A N 1
ATOM 768 C CA . LYS A 1 97 ? -7.175 -0.787 -9.457 1.00 92.25 97 LYS A CA 1
ATOM 769 C C . LYS A 1 97 ? -6.900 -1.237 -8.022 1.00 92.25 97 LYS A C 1
ATOM 771 O O . LYS A 1 97 ? -7.842 -1.434 -7.264 1.00 92.25 97 LYS A O 1
ATOM 776 N N . PHE A 1 98 ? -5.633 -1.378 -7.641 1.00 95.31 98 PHE A N 1
ATOM 777 C CA . PHE A 1 98 ? -5.261 -1.786 -6.291 1.00 95.31 98 PHE A CA 1
ATOM 778 C C . PHE A 1 98 ? -5.775 -0.793 -5.239 1.00 95.31 98 PHE A C 1
ATOM 780 O O . PHE A 1 98 ? -6.437 -1.209 -4.293 1.00 95.31 98 PHE A O 1
ATOM 787 N N . ILE A 1 99 ? -5.560 0.512 -5.437 1.00 92.25 99 ILE A N 1
ATOM 788 C CA . ILE A 1 99 ? -6.063 1.558 -4.531 1.00 92.25 99 ILE A CA 1
ATOM 789 C C . ILE A 1 99 ? -7.595 1.513 -4.462 1.00 92.25 99 ILE A C 1
ATOM 791 O O . ILE A 1 99 ? -8.168 1.568 -3.372 1.00 92.25 99 ILE A O 1
ATOM 795 N N . HIS A 1 100 ? -8.262 1.358 -5.609 1.00 90.12 100 HIS A N 1
ATOM 796 C CA . HIS A 1 100 ? -9.715 1.226 -5.672 1.00 90.12 100 HIS A CA 1
ATOM 797 C C . HIS A 1 100 ? -10.217 0.028 -4.845 1.00 90.12 100 HIS A C 1
ATOM 799 O O . HIS A 1 100 ? -11.207 0.142 -4.114 1.00 90.12 100 HIS A O 1
ATOM 805 N N . ASP A 1 101 ? -9.557 -1.123 -4.961 1.00 92.88 101 ASP A N 1
ATOM 806 C CA . ASP A 1 101 ? -9.916 -2.333 -4.227 1.00 92.88 101 ASP A CA 1
ATOM 807 C C . ASP A 1 101 ? -9.684 -2.156 -2.718 1.00 92.88 101 ASP A C 1
ATOM 809 O O . ASP A 1 101 ? -10.513 -2.599 -1.924 1.00 92.88 101 ASP A O 1
ATOM 813 N N . CYS A 1 102 ? -8.621 -1.453 -2.305 1.00 93.19 102 CYS A N 1
ATOM 814 C CA . CYS A 1 102 ? -8.390 -1.102 -0.900 1.00 93.19 102 CYS A CA 1
ATOM 815 C C . CYS A 1 102 ? -9.546 -0.271 -0.331 1.00 93.19 102 CYS A C 1
ATOM 817 O O . CYS A 1 102 ? -10.081 -0.623 0.717 1.00 93.19 102 CYS A O 1
ATOM 819 N N . ILE A 1 103 ? -9.977 0.786 -1.031 1.00 90.12 103 ILE A N 1
ATOM 820 C CA . ILE A 1 103 ? -11.083 1.650 -0.580 1.00 90.12 103 ILE A CA 1
ATOM 821 C C . ILE A 1 103 ? -12.385 0.845 -0.466 1.00 90.12 103 ILE A C 1
ATOM 823 O O . ILE A 1 103 ? -13.084 0.950 0.536 1.00 90.12 103 ILE A O 1
ATOM 827 N N . ARG A 1 104 ? -12.691 -0.018 -1.446 1.00 89.19 104 ARG A N 1
ATOM 828 C CA . ARG A 1 104 ? -13.887 -0.884 -1.408 1.00 89.19 104 ARG A CA 1
ATOM 829 C C . ARG A 1 104 ? -13.876 -1.905 -0.272 1.00 89.19 104 ARG A C 1
ATOM 831 O O . ARG A 1 104 ? -14.943 -2.285 0.194 1.00 89.19 104 ARG A O 1
ATOM 838 N N . LYS A 1 105 ? -12.697 -2.368 0.145 1.00 91.50 105 LYS A N 1
ATOM 839 C CA . LYS A 1 105 ? -12.537 -3.313 1.260 1.00 91.50 105 LYS A CA 1
ATOM 840 C C . LYS A 1 105 ? -12.672 -2.656 2.634 1.00 91.50 105 LYS A C 1
ATOM 842 O O . LYS A 1 105 ? -12.608 -3.377 3.624 1.00 91.50 105 LYS A O 1
ATOM 847 N N . PHE A 1 106 ? -12.811 -1.330 2.715 1.00 90.19 106 PHE A N 1
ATOM 848 C CA . PHE A 1 106 ? -12.968 -0.653 3.998 1.00 90.19 106 PHE A CA 1
ATOM 849 C C . PHE A 1 106 ? -14.244 -1.153 4.695 1.00 90.19 106 PHE A C 1
ATOM 851 O O . PHE A 1 106 ? -15.328 -1.032 4.122 1.00 90.19 106 PHE A O 1
ATOM 858 N N . PRO A 1 107 ? -14.147 -1.727 5.907 1.00 85.00 107 PRO A N 1
ATOM 859 C CA . PRO A 1 107 ? -15.243 -2.506 6.486 1.00 85.00 107 PRO A CA 1
ATOM 860 C C . PRO A 1 107 ? -16.383 -1.653 7.065 1.00 85.00 107 PRO A C 1
ATOM 862 O O . PRO A 1 107 ? -17.400 -2.199 7.485 1.00 85.00 107 PRO A O 1
ATOM 865 N N . TYR A 1 108 ? -16.248 -0.324 7.071 1.00 84.50 108 TYR A N 1
ATOM 866 C CA . TYR A 1 108 ? -17.209 0.597 7.677 1.00 84.50 108 TYR A CA 1
ATOM 867 C C . TYR A 1 108 ? -17.953 1.390 6.597 1.00 84.50 108 TYR A C 1
ATOM 869 O O . TYR A 1 108 ? -17.611 2.533 6.294 1.00 84.50 108 TYR A O 1
ATOM 877 N N . CYS A 1 109 ? -18.970 0.761 5.996 1.00 72.69 109 CYS A N 1
ATOM 878 C CA . CYS A 1 109 ? -19.742 1.326 4.880 1.00 72.69 109 CYS A CA 1
ATOM 879 C C . CYS A 1 109 ? -20.504 2.618 5.223 1.00 72.69 109 CYS A C 1
ATOM 881 O O . CYS A 1 109 ? -20.745 3.448 4.345 1.00 72.69 109 CYS A O 1
ATOM 883 N N . GLU A 1 110 ? -20.840 2.798 6.501 1.00 72.88 110 GLU A N 1
ATOM 884 C CA . GLU A 1 110 ? -21.554 3.970 7.016 1.00 72.88 110 GLU A CA 1
ATOM 885 C C . GLU A 1 110 ? -20.647 5.197 7.213 1.00 72.88 110 GLU A C 1
ATOM 887 O O . GLU A 1 110 ? -21.146 6.288 7.476 1.00 72.88 110 GLU A O 1
ATOM 892 N N . ALA A 1 111 ? -19.323 5.053 7.062 1.00 78.50 111 ALA A N 1
ATOM 893 C CA . ALA A 1 111 ? -18.396 6.173 7.189 1.00 78.50 111 ALA A CA 1
ATOM 894 C C . ALA A 1 111 ? -18.632 7.209 6.081 1.00 78.50 111 ALA A C 1
ATOM 896 O O . ALA A 1 111 ? -18.569 6.902 4.883 1.00 78.50 111 ALA A O 1
ATOM 897 N N . THR A 1 112 ? -18.850 8.463 6.472 1.00 80.75 112 THR A N 1
ATOM 898 C CA . THR A 1 112 ? -19.158 9.552 5.533 1.00 80.75 112 THR A CA 1
ATOM 899 C C . THR A 1 112 ? -18.017 9.795 4.544 1.00 80.75 112 THR A C 1
ATOM 901 O O . THR A 1 112 ? -18.256 9.995 3.351 1.00 80.75 112 THR A O 1
ATOM 904 N N . LEU A 1 113 ? -16.772 9.662 5.002 1.00 78.44 113 LEU A N 1
ATOM 905 C CA . LEU A 1 113 ? -15.557 9.734 4.205 1.00 78.44 113 LEU A CA 1
ATOM 906 C C . LEU A 1 113 ? -15.516 8.646 3.131 1.00 78.44 113 LEU A C 1
ATOM 908 O O . LEU A 1 113 ? -15.146 8.931 1.994 1.00 78.44 113 LEU A O 1
ATOM 912 N N . LEU A 1 114 ? -15.915 7.407 3.447 1.00 76.25 114 LEU A N 1
ATOM 913 C CA . LEU A 1 114 ? -15.971 6.342 2.444 1.00 76.25 114 LEU A CA 1
ATOM 914 C C . LEU A 1 114 ? -16.989 6.693 1.356 1.00 76.25 114 LEU A C 1
ATOM 916 O O . LEU A 1 114 ? -16.687 6.574 0.170 1.00 76.25 114 LEU A O 1
ATOM 920 N N . GLN A 1 115 ? -18.176 7.158 1.745 1.00 81.38 115 GLN A N 1
ATOM 921 C CA . GLN A 1 115 ? -19.209 7.554 0.788 1.00 81.38 115 GLN A CA 1
ATOM 922 C C . GLN A 1 115 ? -18.738 8.712 -0.105 1.00 81.38 115 GLN A C 1
ATOM 924 O O . GLN A 1 115 ? -18.983 8.696 -1.312 1.00 81.38 115 GLN A O 1
ATOM 929 N N . GLN A 1 116 ? -18.024 9.691 0.460 1.00 80.56 116 GLN A N 1
ATOM 930 C CA . GLN A 1 116 ? -17.411 10.791 -0.290 1.00 80.56 116 GLN A CA 1
ATOM 931 C C . GLN A 1 116 ? -16.336 10.298 -1.268 1.00 80.56 116 GLN A C 1
ATOM 933 O O . GLN A 1 116 ? -16.354 10.687 -2.438 1.00 80.56 116 GLN A O 1
ATOM 938 N N . LEU A 1 117 ? -15.440 9.413 -0.821 1.00 79.75 117 LEU A N 1
ATOM 939 C CA . LEU A 1 117 ? -14.405 8.802 -1.657 1.00 79.75 117 LEU A CA 1
ATOM 940 C C . LEU A 1 117 ? -15.028 8.040 -2.829 1.00 79.75 117 LEU A C 1
ATOM 942 O O . LEU A 1 117 ? -14.710 8.319 -3.980 1.00 79.75 117 LEU A O 1
ATOM 946 N N . VAL A 1 118 ? -15.967 7.131 -2.558 1.00 81.00 118 VAL A N 1
ATOM 947 C CA . VAL A 1 118 ? -16.612 6.299 -3.586 1.00 81.00 118 VAL A CA 1
ATOM 948 C C . VAL A 1 118 ? -17.366 7.143 -4.617 1.00 81.00 118 VAL A C 1
ATOM 950 O O . VAL A 1 118 ? -17.321 6.823 -5.800 1.00 81.00 118 VAL A O 1
ATOM 953 N N . ARG A 1 119 ? -18.018 8.239 -4.204 1.00 81.06 119 ARG A N 1
ATOM 954 C CA . ARG A 1 119 ? -18.703 9.165 -5.129 1.00 81.06 119 ARG A CA 1
ATOM 955 C C . ARG A 1 119 ? -17.743 9.981 -5.997 1.00 81.06 119 ARG A C 1
ATOM 957 O O . ARG A 1 119 ? -18.140 10.418 -7.072 1.00 81.06 119 ARG A O 1
ATOM 964 N N . SER A 1 120 ? -16.518 10.202 -5.526 1.00 77.88 120 SER A N 1
ATOM 965 C CA . SER A 1 120 ? -15.520 11.041 -6.202 1.00 77.88 120 SER A CA 1
ATOM 966 C C . SER A 1 120 ? -14.594 10.244 -7.125 1.00 77.88 120 SER A C 1
ATOM 968 O O . SER A 1 120 ? -13.906 10.829 -7.956 1.00 77.88 120 SER A O 1
ATOM 970 N N . ILE A 1 121 ? -14.560 8.916 -6.983 1.00 80.38 121 ILE A N 1
ATOM 971 C CA . ILE A 1 121 ? -13.735 8.021 -7.795 1.00 80.38 121 ILE A CA 1
ATOM 972 C C . ILE A 1 121 ? -14.382 7.799 -9.167 1.00 80.38 121 ILE A C 1
ATOM 974 O O . ILE A 1 121 ? -15.473 7.239 -9.279 1.00 80.38 121 ILE A O 1
ATOM 978 N N . ALA A 1 122 ? -13.674 8.191 -10.227 1.00 77.94 122 ALA A N 1
ATOM 979 C CA . ALA A 1 122 ? -14.038 7.841 -11.594 1.00 77.94 122 ALA A CA 1
ATOM 980 C C . ALA A 1 122 ? -13.715 6.359 -11.901 1.00 77.94 122 ALA A C 1
ATOM 982 O O . ALA A 1 122 ? -12.905 5.734 -11.209 1.00 77.94 122 ALA A O 1
ATOM 983 N N . PRO A 1 123 ? -14.306 5.762 -12.957 1.00 78.56 123 PRO A N 1
ATOM 984 C CA . PRO A 1 123 ? -13.881 4.449 -13.436 1.00 78.56 123 PRO A CA 1
ATOM 985 C C . PRO A 1 123 ? -12.368 4.409 -13.705 1.00 78.56 123 PRO A C 1
ATOM 987 O O . PRO A 1 123 ? -11.809 5.364 -14.243 1.00 78.56 123 PRO A O 1
ATOM 990 N N . VAL A 1 124 ? -11.715 3.288 -13.372 1.00 76.31 124 VAL A N 1
ATOM 991 C CA . VAL A 1 124 ? -10.261 3.112 -13.544 1.00 76.31 124 VAL A CA 1
ATOM 992 C C . VAL A 1 124 ? -9.847 3.439 -14.984 1.00 76.31 124 VAL A C 1
ATOM 994 O O . VAL A 1 124 ? -10.283 2.773 -15.923 1.00 76.31 124 VAL A O 1
ATOM 997 N N . GLY A 1 125 ? -8.968 4.429 -15.149 1.00 69.88 125 GLY A N 1
ATOM 998 C CA . GLY A 1 125 ? -8.517 4.919 -16.458 1.00 69.88 125 GLY A CA 1
ATOM 999 C C . GLY A 1 125 ? -9.035 6.306 -16.833 1.00 69.88 125 GLY A C 1
ATOM 1000 O O . GLY A 1 125 ? -8.622 6.814 -17.870 1.00 69.88 125 GLY A O 1
ATOM 1001 N N . ASN A 1 126 ? -9.903 6.898 -16.009 1.00 73.00 126 ASN A N 1
ATOM 1002 C CA . ASN A 1 126 ? -10.415 8.256 -16.168 1.00 73.00 126 ASN A CA 1
ATOM 1003 C C . ASN A 1 126 ? -9.959 9.156 -15.010 1.00 73.00 126 ASN A C 1
ATOM 1005 O O . ASN A 1 126 ? -9.631 8.668 -13.929 1.00 73.00 126 ASN A O 1
ATOM 1009 N N . ASP A 1 127 ? -9.994 10.468 -15.234 1.00 70.94 127 ASP A N 1
ATOM 1010 C CA . ASP A 1 127 ? -9.785 11.473 -14.191 1.00 70.94 127 ASP A CA 1
ATOM 1011 C C . ASP A 1 127 ? -11.092 11.787 -13.422 1.00 70.94 127 ASP A C 1
ATOM 1013 O O . ASP A 1 127 ? -12.172 11.750 -14.025 1.00 70.94 127 ASP A O 1
ATOM 1017 N N . PRO A 1 128 ? -11.022 12.145 -12.122 1.00 76.12 128 PRO A N 1
ATOM 1018 C CA . PRO A 1 128 ? -9.815 12.154 -11.295 1.00 76.12 128 PRO A CA 1
ATOM 1019 C C . PRO A 1 128 ? -9.360 10.731 -10.945 1.00 76.12 128 PRO A C 1
ATOM 1021 O O . PRO A 1 128 ? -10.176 9.840 -10.699 1.00 76.12 128 PRO A O 1
ATOM 1024 N N . THR A 1 129 ? -8.043 10.527 -10.892 1.00 80.44 129 THR A N 1
ATOM 1025 C CA . THR A 1 129 ? -7.468 9.240 -10.488 1.00 80.44 129 THR A CA 1
ATOM 1026 C C . THR A 1 129 ? -7.803 8.920 -9.033 1.00 80.44 129 THR A C 1
ATOM 1028 O O . THR A 1 129 ? -7.914 9.817 -8.191 1.00 80.44 129 THR A O 1
ATOM 1031 N N . VAL A 1 130 ? -7.910 7.637 -8.695 1.00 79.69 130 VAL A N 1
ATOM 1032 C CA . VAL A 1 130 ? -8.233 7.182 -7.337 1.00 79.69 130 VAL A CA 1
ATOM 1033 C C . VAL A 1 130 ? -7.172 7.655 -6.346 1.00 79.69 130 VAL A C 1
ATOM 1035 O O . VAL A 1 130 ? -7.501 8.064 -5.233 1.00 79.69 130 VAL A O 1
ATOM 1038 N N . PHE A 1 131 ? -5.900 7.659 -6.755 1.00 77.88 131 PHE A N 1
ATOM 1039 C CA . PHE A 1 131 ? -4.815 8.169 -5.922 1.00 77.88 131 PHE A CA 1
ATOM 1040 C C . PHE A 1 131 ? -4.965 9.666 -5.609 1.00 77.88 131 PHE A C 1
ATOM 1042 O O . PHE A 1 131 ? -4.760 10.082 -4.464 1.00 77.88 131 PHE A O 1
ATOM 1049 N N . SER A 1 132 ? -5.361 10.480 -6.596 1.00 75.38 132 SER A N 1
ATOM 1050 C CA . SER A 1 132 ? -5.595 11.915 -6.382 1.00 75.38 132 SER A CA 1
ATOM 1051 C C . SER A 1 132 ? -6.746 12.162 -5.403 1.00 75.38 132 SER A C 1
ATOM 1053 O O . SER A 1 132 ? -6.622 12.977 -4.492 1.00 75.38 132 SER A O 1
ATOM 1055 N N . VAL A 1 133 ? -7.820 11.376 -5.507 1.00 79.06 133 VAL A N 1
ATOM 1056 C CA . VAL A 1 133 ? -8.966 11.446 -4.595 1.00 79.06 133 VAL A CA 1
ATOM 1057 C C . VAL A 1 133 ? -8.567 11.021 -3.176 1.00 79.06 133 VAL A C 1
ATOM 1059 O O . VAL A 1 133 ? -8.871 11.730 -2.217 1.00 79.06 133 VAL A O 1
ATOM 1062 N N . LEU A 1 134 ? -7.826 9.916 -3.023 1.00 75.00 134 LEU A N 1
ATOM 1063 C CA . LEU A 1 134 ? -7.380 9.407 -1.718 1.00 75.00 134 LEU A CA 1
ATOM 1064 C C . LEU A 1 134 ? -6.450 10.384 -0.982 1.00 75.00 134 LEU A C 1
ATOM 1066 O O . LEU A 1 134 ? -6.503 10.494 0.241 1.00 75.00 134 LEU A O 1
ATOM 1070 N N . THR A 1 135 ? -5.579 11.080 -1.712 1.00 71.88 135 THR A N 1
ATOM 1071 C CA . THR A 1 135 ? -4.624 12.028 -1.119 1.00 71.88 135 THR A CA 1
ATOM 1072 C C . THR A 1 135 ? -5.263 13.374 -0.770 1.00 71.88 135 THR A C 1
ATOM 1074 O O . THR A 1 135 ? -4.805 14.029 0.166 1.00 71.88 135 THR A O 1
ATOM 1077 N N . GLN A 1 136 ? -6.343 13.765 -1.455 1.00 68.31 136 GLN A N 1
ATOM 1078 C CA . GLN A 1 136 ? -7.052 15.030 -1.223 1.00 68.31 136 GLN A CA 1
ATOM 1079 C C . GLN A 1 136 ? -8.177 14.921 -0.179 1.00 68.31 136 GLN A C 1
ATOM 1081 O O . GLN A 1 136 ? -8.357 15.842 0.622 1.00 68.31 136 GLN A O 1
ATOM 1086 N N . ALA A 1 137 ? -8.903 13.799 -0.135 1.00 60.44 137 ALA A N 1
ATOM 1087 C CA . ALA A 1 137 ? -10.073 13.615 0.733 1.00 60.44 137 ALA A CA 1
ATOM 1088 C C . ALA A 1 137 ? -9.830 13.824 2.246 1.00 60.44 137 ALA A C 1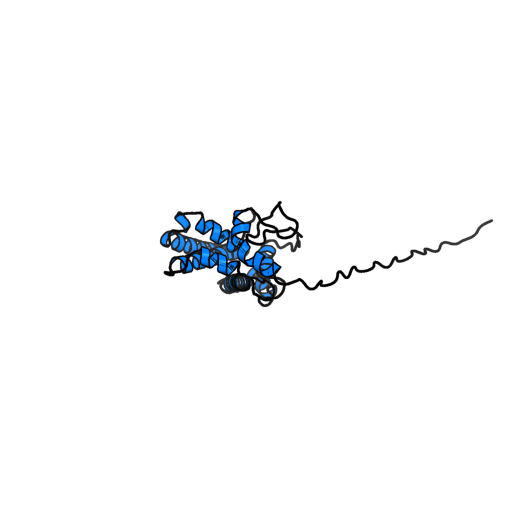
ATOM 1090 O O . ALA A 1 137 ? -10.704 14.388 2.902 1.00 60.44 137 ALA A O 1
ATOM 1091 N N . PRO A 1 138 ? -8.666 13.471 2.833 1.00 55.84 138 PRO A N 1
ATOM 1092 C CA . PRO A 1 138 ? -8.405 13.694 4.256 1.00 55.84 138 PRO A CA 1
ATOM 1093 C C . PRO A 1 138 ? -8.335 15.162 4.700 1.00 55.84 138 PRO A C 1
ATOM 1095 O O . PRO A 1 138 ? -8.257 15.401 5.903 1.00 55.84 138 PRO A O 1
ATOM 1098 N N . THR A 1 139 ? -8.287 16.134 3.780 1.00 51.34 139 THR A N 1
ATOM 1099 C CA . THR A 1 139 ? -7.923 17.525 4.119 1.00 51.34 139 THR A CA 1
ATOM 1100 C C . THR A 1 139 ? -9.112 18.492 4.151 1.00 51.34 139 THR A C 1
ATOM 1102 O O . THR A 1 139 ? -8.923 19.629 4.563 1.00 51.34 139 THR A O 1
ATOM 1105 N N . ALA A 1 140 ? -10.323 18.104 3.718 1.00 40.81 140 ALA A N 1
ATOM 1106 C CA . ALA A 1 140 ? -11.512 18.981 3.565 1.00 40.81 140 ALA A CA 1
ATOM 1107 C C . ALA A 1 140 ? -11.304 20.287 2.749 1.00 40.81 140 ALA A C 1
ATOM 1109 O O . ALA A 1 140 ? -12.247 21.019 2.464 1.00 40.81 140 ALA A O 1
ATOM 1110 N N . GLN A 1 141 ? -10.082 20.558 2.306 1.00 37.81 141 GLN A N 1
ATOM 1111 C CA . GLN A 1 141 ? -9.679 21.634 1.431 1.00 37.81 141 GLN A CA 1
ATOM 1112 C C . GLN A 1 141 ? -9.200 20.977 0.142 1.00 37.81 141 GLN A C 1
ATOM 1114 O O . GLN A 1 141 ? -8.067 20.504 0.049 1.00 37.81 141 GLN A O 1
ATOM 1119 N N . MET A 1 142 ? -10.082 20.947 -0.860 1.00 35.50 142 MET A N 1
ATOM 1120 C CA . MET A 1 142 ? -9.685 20.813 -2.261 1.00 35.50 142 MET A CA 1
ATOM 1121 C C . MET A 1 142 ? -8.873 22.057 -2.642 1.00 35.50 142 MET A C 1
ATOM 1123 O O . MET A 1 142 ? -9.345 22.934 -3.357 1.00 35.50 142 MET A O 1
ATOM 1127 N N . VAL A 1 143 ? -7.651 22.179 -2.129 1.00 32.09 143 VAL A N 1
ATOM 1128 C CA . VAL A 1 143 ? -6.656 23.022 -2.777 1.00 32.09 143 VAL A CA 1
ATOM 1129 C C . VAL A 1 143 ? -5.981 22.101 -3.770 1.00 32.09 143 VAL A C 1
ATOM 1131 O O . VAL A 1 143 ? -5.140 21.280 -3.407 1.00 32.09 143 VAL A O 1
ATOM 1134 N N . LEU A 1 144 ? -6.407 22.216 -5.025 1.00 37.56 144 LEU A N 1
ATOM 1135 C CA . LEU A 1 144 ? -5.661 21.747 -6.180 1.00 37.56 144 LEU A CA 1
ATOM 1136 C C . LEU A 1 144 ? -4.322 22.502 -6.174 1.00 37.56 144 LEU A C 1
ATOM 1138 O O . LEU A 1 144 ? -4.174 23.540 -6.810 1.00 37.56 144 LEU A O 1
ATOM 1142 N N . MET A 1 145 ? -3.376 22.068 -5.341 1.00 35.09 145 MET A N 1
ATOM 1143 C CA . MET A 1 145 ? -2.028 22.602 -5.387 1.00 35.09 145 MET A CA 1
ATOM 1144 C C . MET A 1 145 ? -1.353 21.956 -6.589 1.00 35.09 145 MET A C 1
ATOM 1146 O O . MET A 1 145 ? -1.051 20.764 -6.541 1.00 35.09 145 MET A O 1
ATOM 1150 N N . ASP A 1 146 ? -1.108 22.757 -7.629 1.00 38.72 146 ASP A N 1
ATOM 1151 C CA . ASP A 1 146 ? -0.156 22.501 -8.719 1.00 38.72 146 ASP A CA 1
ATOM 1152 C C . ASP A 1 146 ? 1.253 22.315 -8.128 1.00 38.72 146 ASP A C 1
ATOM 1154 O O . ASP A 1 146 ? 2.131 23.171 -8.220 1.00 38.72 146 ASP A O 1
ATOM 1158 N N . THR A 1 147 ? 1.463 21.214 -7.411 1.00 48.59 147 THR A N 1
ATOM 1159 C CA . THR A 1 147 ? 2.773 20.831 -6.898 1.00 48.59 147 THR A CA 1
ATOM 1160 C C . THR A 1 147 ? 3.240 19.631 -7.690 1.00 48.59 147 THR A C 1
ATOM 1162 O O . THR A 1 147 ? 2.557 18.612 -7.745 1.00 48.59 147 THR A O 1
ATOM 1165 N N . GLU A 1 148 ? 4.415 19.741 -8.293 1.00 57.25 148 GLU A N 1
ATOM 1166 C CA . GLU A 1 148 ? 5.027 18.633 -9.009 1.00 57.25 148 GLU A CA 1
ATOM 1167 C C . GLU A 1 148 ? 5.465 17.555 -7.997 1.00 57.25 148 GLU A C 1
ATOM 1169 O O . GLU A 1 148 ? 6.404 17.732 -7.210 1.00 57.25 148 GLU A O 1
ATOM 1174 N N . TYR A 1 149 ? 4.731 16.442 -7.968 1.00 67.62 149 TYR A N 1
ATOM 1175 C CA . TYR A 1 149 ? 5.048 15.266 -7.160 1.00 67.62 149 TYR A CA 1
ATOM 1176 C C . TYR A 1 149 ? 5.876 14.271 -7.970 1.00 67.62 149 TYR A C 1
ATOM 1178 O O . TYR A 1 149 ? 5.813 14.229 -9.193 1.00 67.62 149 TYR A O 1
ATOM 1186 N N . CYS A 1 150 ? 6.649 13.442 -7.275 1.00 71.12 150 CYS A N 1
ATOM 1187 C CA . CYS A 1 150 ? 7.451 12.410 -7.905 1.00 71.12 150 CYS A CA 1
ATOM 1188 C C . CYS A 1 150 ? 6.567 11.388 -8.629 1.00 71.12 150 CYS A C 1
ATOM 1190 O O . CYS A 1 150 ? 5.779 10.704 -7.975 1.00 71.12 150 CYS A O 1
ATOM 1192 N N . ASP A 1 151 ? 6.790 11.191 -9.927 1.00 72.62 151 ASP A N 1
ATOM 1193 C CA . ASP A 1 151 ? 6.031 10.258 -10.775 1.00 72.62 151 ASP A CA 1
ATOM 1194 C C . ASP A 1 151 ? 6.134 8.788 -10.328 1.00 72.62 151 ASP A C 1
ATOM 1196 O O . ASP A 1 151 ? 5.294 7.960 -10.669 1.00 72.62 151 ASP A O 1
ATOM 1200 N N . ALA A 1 152 ? 7.162 8.448 -9.545 1.00 74.38 152 ALA A N 1
ATOM 1201 C CA . ALA A 1 152 ? 7.332 7.108 -8.987 1.00 74.38 152 ALA A CA 1
ATOM 1202 C C . ALA A 1 152 ? 6.802 6.983 -7.548 1.00 74.38 152 ALA A C 1
ATOM 1204 O O . ALA A 1 152 ? 6.159 5.998 -7.210 1.00 74.38 152 ALA A O 1
ATOM 1205 N N . CYS A 1 153 ? 7.123 7.953 -6.682 1.00 71.50 153 CYS A N 1
ATOM 1206 C CA . CYS A 1 153 ? 7.026 7.825 -5.218 1.00 71.50 153 CYS A CA 1
ATOM 1207 C C . CYS A 1 153 ? 5.992 8.776 -4.580 1.00 71.50 153 CYS A C 1
ATOM 1209 O O . CYS A 1 153 ? 5.695 8.659 -3.391 1.00 71.50 153 CYS A O 1
ATOM 1211 N N . GLY A 1 154 ? 5.473 9.749 -5.337 1.00 64.81 154 GLY A N 1
ATOM 1212 C CA . GLY A 1 154 ? 4.516 10.751 -4.859 1.00 64.81 154 GLY A CA 1
ATOM 1213 C C . GLY A 1 154 ? 5.068 11.798 -3.879 1.00 64.81 154 GLY A C 1
ATOM 1214 O O . GLY A 1 154 ? 4.281 12.522 -3.284 1.00 64.81 154 GLY A O 1
ATOM 1215 N N . GLU A 1 155 ? 6.387 11.903 -3.666 1.00 62.06 155 GLU A N 1
ATOM 1216 C CA . GLU A 1 155 ? 7.008 12.946 -2.818 1.00 62.06 155 GLU A CA 1
ATOM 1217 C C . GLU A 1 155 ? 7.370 14.203 -3.625 1.00 62.06 155 GLU A C 1
ATOM 1219 O O . GLU A 1 155 ? 7.673 14.101 -4.812 1.00 62.06 155 GLU A O 1
ATOM 1224 N N . LYS A 1 156 ? 7.392 15.388 -2.995 1.00 52.97 156 LYS A N 1
ATOM 1225 C CA . LYS A 1 156 ? 7.833 16.638 -3.649 1.00 52.97 156 LYS A CA 1
ATOM 1226 C C . LYS A 1 156 ? 9.293 16.516 -4.112 1.00 52.97 156 LYS A C 1
ATOM 1228 O O . LYS A 1 156 ? 10.134 16.018 -3.366 1.00 52.97 156 LYS A O 1
ATOM 1233 N N . CYS A 1 157 ? 9.599 16.977 -5.323 1.00 50.47 157 CYS A N 1
ATOM 1234 C CA . CYS A 1 157 ? 10.925 16.843 -5.941 1.00 50.47 157 CYS A CA 1
ATOM 1235 C C . CYS A 1 157 ? 11.466 18.191 -6.449 1.00 50.47 157 CYS A C 1
ATOM 1237 O O . CYS A 1 157 ? 10.706 19.110 -6.727 1.00 50.47 157 CYS A O 1
ATOM 1239 N N . SER A 1 158 ? 12.798 18.298 -6.551 1.00 50.47 158 SER A N 1
ATOM 1240 C CA . SER A 1 158 ? 13.550 19.523 -6.850 1.00 50.47 158 SER A CA 1
ATOM 1241 C C . SER A 1 158 ? 14.409 19.496 -8.135 1.00 50.47 158 SER A C 1
ATOM 1243 O O . SER A 1 158 ? 15.215 20.405 -8.310 1.00 50.47 158 SER A O 1
ATOM 1245 N N . PHE A 1 159 ? 14.301 18.497 -9.033 1.00 43.03 159 PHE A N 1
ATOM 1246 C CA . PHE A 1 159 ? 15.407 18.210 -9.979 1.00 43.03 159 PHE A CA 1
ATOM 1247 C C . PHE A 1 159 ? 15.130 17.991 -11.489 1.00 43.03 159 PHE A C 1
ATOM 1249 O O . PHE A 1 159 ? 16.057 17.590 -12.193 1.00 43.03 159 PHE A O 1
ATOM 1256 N N . CYS A 1 160 ? 13.955 18.281 -12.070 1.00 40.94 160 CYS A N 1
ATOM 1257 C CA . CYS A 1 160 ? 13.766 18.173 -13.538 1.00 40.94 160 CYS A CA 1
ATOM 1258 C C . CYS A 1 160 ? 12.504 18.903 -14.054 1.00 40.94 160 CYS A C 1
ATOM 1260 O O . CYS A 1 160 ? 11.539 19.009 -13.318 1.00 40.94 160 CYS A O 1
ATOM 1262 N N . LYS A 1 161 ? 12.499 19.370 -15.322 1.00 47.75 161 LYS A N 1
ATOM 1263 C CA . LYS A 1 161 ? 11.374 20.096 -15.973 1.00 47.75 161 LYS A CA 1
ATOM 1264 C C . LYS A 1 161 ? 10.447 19.243 -16.865 1.00 47.75 161 LYS A C 1
ATOM 1266 O O . LYS A 1 161 ? 9.554 19.792 -17.497 1.00 47.75 161 LYS A O 1
ATOM 1271 N N . MET A 1 162 ? 10.706 17.939 -17.008 1.00 50.81 162 MET A N 1
ATOM 1272 C CA . MET A 1 162 ? 9.957 17.058 -17.931 1.00 50.81 162 MET A CA 1
ATOM 1273 C C . MET A 1 162 ? 9.283 15.861 -17.243 1.00 50.81 162 MET A C 1
ATOM 1275 O O . MET A 1 162 ? 8.268 15.391 -17.736 1.00 50.81 162 MET A O 1
ATOM 1279 N N . VAL A 1 163 ? 9.881 15.341 -16.164 1.00 58.19 163 VAL A N 1
ATOM 1280 C CA . VAL A 1 163 ? 9.396 14.243 -15.299 1.00 58.19 163 VAL A CA 1
ATOM 1281 C C . VAL A 1 163 ? 10.079 14.429 -13.951 1.00 58.19 163 VAL A C 1
ATOM 1283 O O . VAL A 1 163 ? 11.283 14.682 -13.912 1.00 58.19 163 VAL A O 1
ATOM 1286 N N . VAL A 1 164 ? 9.360 14.302 -12.851 1.00 66.50 164 VAL A N 1
ATOM 1287 C CA . VAL A 1 164 ? 9.814 14.776 -11.546 1.00 66.50 164 VAL A CA 1
ATOM 1288 C C . VAL A 1 164 ? 10.100 13.549 -10.665 1.00 66.50 164 VAL A C 1
ATOM 1290 O O . VAL A 1 164 ? 9.253 12.680 -10.502 1.00 66.50 164 VAL A O 1
ATOM 1293 N N . TYR A 1 165 ? 11.328 13.399 -10.138 1.00 70.75 165 TYR A N 1
ATOM 1294 C CA . TYR A 1 165 ? 11.720 12.270 -9.269 1.00 70.75 165 TYR A CA 1
ATOM 1295 C C . TYR A 1 165 ? 12.338 12.718 -7.948 1.00 70.75 165 TYR A C 1
ATOM 1297 O O . TYR A 1 165 ? 13.332 13.440 -7.936 1.00 70.75 165 TYR A O 1
ATOM 1305 N N . CYS A 1 166 ? 11.850 12.180 -6.829 1.00 70.56 166 CYS A N 1
ATOM 1306 C CA . CYS A 1 166 ? 12.367 12.478 -5.489 1.00 70.56 166 CYS A CA 1
ATOM 1307 C C . CYS A 1 166 ? 13.862 12.105 -5.293 1.00 70.56 166 CYS A C 1
ATOM 1309 O O . CYS A 1 166 ? 14.511 12.636 -4.398 1.00 70.56 166 CYS A O 1
ATOM 1311 N N . GLY A 1 167 ? 14.445 11.258 -6.157 1.00 76.88 167 GLY A N 1
ATOM 1312 C CA . GLY A 1 167 ? 15.885 10.974 -6.182 1.00 76.88 167 GLY A CA 1
ATOM 1313 C C . GLY A 1 167 ? 16.296 9.859 -7.163 1.00 76.88 167 GLY A C 1
ATOM 1314 O O . GLY A 1 167 ? 15.437 9.283 -7.843 1.00 76.88 167 GLY A O 1
ATOM 1315 N N . PRO A 1 168 ? 17.599 9.500 -7.222 1.00 76.38 168 PRO A N 1
ATOM 1316 C CA . PRO A 1 168 ? 18.136 8.508 -8.164 1.00 76.38 168 PRO A CA 1
ATOM 1317 C C . PRO A 1 168 ? 17.564 7.094 -8.004 1.00 76.38 168 PRO A C 1
ATOM 1319 O O . PRO A 1 168 ? 17.571 6.315 -8.958 1.00 76.38 168 PRO A O 1
ATOM 1322 N N . THR A 1 169 ? 17.096 6.737 -6.806 1.00 79.69 169 THR A N 1
ATOM 1323 C CA . THR A 1 169 ? 16.432 5.451 -6.540 1.00 79.69 169 THR A CA 1
ATOM 1324 C C . THR A 1 169 ? 15.112 5.367 -7.301 1.00 79.69 169 THR A C 1
ATOM 1326 O O . THR A 1 169 ? 14.901 4.430 -8.065 1.00 79.69 169 THR A O 1
ATOM 1329 N N . CYS A 1 170 ? 14.271 6.396 -7.188 1.00 78.06 170 CYS A N 1
ATOM 1330 C CA . CYS A 1 170 ? 12.972 6.469 -7.856 1.00 78.06 170 CYS A CA 1
ATOM 1331 C C . CYS A 1 170 ? 13.096 6.604 -9.375 1.00 78.06 170 CYS A C 1
ATOM 1333 O O . CYS A 1 170 ? 12.333 5.978 -10.108 1.00 78.06 170 CYS A O 1
ATOM 1335 N N . GLN A 1 171 ? 14.113 7.328 -9.853 1.00 78.31 171 GLN A N 1
ATOM 1336 C CA . GLN A 1 171 ? 14.434 7.371 -11.278 1.00 78.31 171 GLN A CA 1
ATOM 1337 C C . GLN A 1 171 ? 14.779 5.976 -11.816 1.00 78.31 171 GLN A C 1
ATOM 1339 O O . GLN A 1 171 ? 14.209 5.553 -12.819 1.00 78.31 171 GLN A O 1
ATOM 1344 N N . ARG A 1 172 ? 15.702 5.251 -11.164 1.00 81.00 172 ARG A N 1
ATOM 1345 C CA . ARG A 1 172 ? 16.090 3.890 -11.575 1.00 81.00 172 ARG A CA 1
ATOM 1346 C C . ARG A 1 172 ? 14.910 2.926 -11.513 1.00 81.00 172 ARG A C 1
ATOM 1348 O O . ARG A 1 172 ? 14.742 2.123 -12.427 1.00 81.00 172 ARG A O 1
ATOM 1355 N N . LEU A 1 173 ? 14.087 3.052 -10.475 1.00 81.94 173 LEU A N 1
ATOM 1356 C CA . LEU A 1 173 ? 12.912 2.220 -10.265 1.00 81.94 173 LEU A CA 1
ATOM 1357 C C . LEU A 1 173 ? 11.863 2.412 -11.372 1.00 81.94 173 LEU A C 1
ATOM 1359 O O . LEU A 1 173 ? 11.356 1.423 -11.884 1.00 81.94 173 LEU A O 1
ATOM 1363 N N . TYR A 1 174 ? 11.578 3.649 -11.796 1.00 80.06 174 TYR A N 1
ATOM 1364 C CA . TYR A 1 174 ? 10.563 3.937 -12.825 1.00 80.06 174 TYR A CA 1
ATOM 1365 C C . TYR A 1 174 ? 11.087 3.931 -14.271 1.00 80.06 174 TYR A C 1
ATOM 1367 O O . TYR A 1 174 ? 10.312 3.949 -15.231 1.00 80.06 174 TYR A O 1
ATOM 1375 N N . TRP A 1 175 ? 12.409 3.887 -14.463 1.00 75.69 175 TRP A N 1
ATOM 1376 C CA . TRP A 1 175 ? 13.067 4.061 -15.764 1.00 75.69 175 TRP A CA 1
ATOM 1377 C C . TRP A 1 175 ? 12.496 3.186 -16.891 1.00 75.69 175 TRP A C 1
ATOM 1379 O O . TRP A 1 175 ? 12.415 3.624 -18.044 1.00 75.69 175 TRP A O 1
ATOM 1389 N N . PHE A 1 176 ? 12.079 1.959 -16.568 1.00 74.00 176 PHE A N 1
ATOM 1390 C CA . PHE A 1 176 ? 11.528 1.012 -17.536 1.00 74.00 176 PHE A CA 1
ATOM 1391 C C . PHE A 1 176 ? 10.211 1.497 -18.170 1.00 74.00 176 PHE A C 1
ATOM 1393 O O . PHE A 1 176 ? 10.005 1.283 -19.367 1.00 74.00 176 PHE A O 1
ATOM 1400 N N . THR A 1 177 ? 9.354 2.187 -17.411 1.00 65.75 177 THR A N 1
ATOM 1401 C CA . THR A 1 177 ? 8.098 2.768 -17.911 1.00 65.75 177 THR A CA 1
ATOM 1402 C C . THR A 1 177 ? 8.388 4.026 -18.726 1.00 65.75 177 THR A C 1
ATOM 1404 O O . THR A 1 177 ? 7.952 4.141 -19.874 1.00 65.75 177 THR A O 1
ATOM 1407 N N . HIS A 1 178 ? 9.232 4.917 -18.199 1.00 62.22 178 HIS A N 1
ATOM 1408 C CA . HIS A 1 178 ? 9.601 6.168 -18.866 1.00 62.22 178 HIS A CA 1
ATOM 1409 C C . HIS A 1 178 ? 10.283 5.953 -20.237 1.00 62.22 178 HIS A C 1
ATOM 1411 O O . HIS A 1 178 ? 9.972 6.646 -21.207 1.00 62.22 178 HIS A O 1
ATOM 1417 N N . LYS A 1 179 ? 11.180 4.963 -20.379 1.00 56.94 179 LYS A N 1
ATOM 1418 C CA . LYS A 1 179 ? 11.872 4.694 -21.659 1.00 56.94 179 LYS A CA 1
ATOM 1419 C C . LYS A 1 179 ? 10.932 4.171 -22.757 1.00 56.94 179 LYS A C 1
ATOM 1421 O O . LYS A 1 179 ? 11.204 4.405 -23.935 1.00 56.94 179 LYS A O 1
ATOM 1426 N N . ARG A 1 180 ? 9.848 3.465 -22.405 1.00 56.50 180 ARG A N 1
ATOM 1427 C CA . ARG A 1 180 ? 8.874 2.929 -23.379 1.00 56.50 180 ARG A CA 1
ATOM 1428 C C . ARG A 1 180 ? 8.031 4.040 -24.006 1.00 56.50 180 ARG A C 1
ATOM 1430 O O . ARG A 1 180 ? 7.838 4.020 -25.215 1.00 56.50 180 ARG A O 1
ATOM 1437 N N . GLN A 1 181 ? 7.629 5.039 -23.223 1.00 51.00 181 GLN A N 1
ATOM 1438 C CA . GLN A 1 181 ? 6.783 6.146 -23.690 1.00 51.00 181 GLN A CA 1
ATOM 1439 C C . GLN A 1 181 ? 7.511 7.129 -24.621 1.00 51.00 181 GLN A C 1
ATOM 1441 O O . GLN A 1 181 ? 6.886 7.741 -25.477 1.00 51.00 181 GLN A O 1
ATOM 1446 N N . ARG A 1 182 ? 8.847 7.230 -24.546 1.00 45.22 182 ARG A N 1
ATOM 1447 C CA . ARG A 1 182 ? 9.636 8.037 -25.501 1.00 45.22 182 ARG A CA 1
ATOM 1448 C C . ARG A 1 182 ? 9.639 7.496 -26.936 1.00 45.22 182 ARG A C 1
ATOM 1450 O O . ARG A 1 182 ? 10.081 8.205 -27.835 1.00 45.22 182 ARG A O 1
ATOM 1457 N N . LYS A 1 183 ? 9.204 6.252 -27.166 1.00 39.50 183 LYS A N 1
ATOM 1458 C CA . LYS A 1 183 ? 9.142 5.656 -28.512 1.00 39.50 183 LYS A CA 1
ATOM 1459 C C . LYS A 1 183 ? 7.846 5.980 -29.261 1.00 39.50 183 LYS A C 1
ATOM 1461 O O . LYS A 1 183 ? 7.775 5.715 -30.456 1.00 39.50 183 LYS A O 1
ATOM 1466 N N . THR A 1 184 ? 6.855 6.561 -28.590 1.00 39.16 184 THR A N 1
ATOM 1467 C CA . THR A 1 184 ? 5.591 6.994 -29.188 1.00 39.16 184 THR A CA 1
ATOM 1468 C C . THR A 1 184 ? 5.613 8.520 -29.304 1.00 39.16 184 THR A C 1
ATOM 1470 O O . THR A 1 184 ? 5.649 9.201 -28.280 1.00 39.16 184 THR A O 1
ATOM 1473 N N . PRO A 1 185 ? 5.630 9.103 -30.51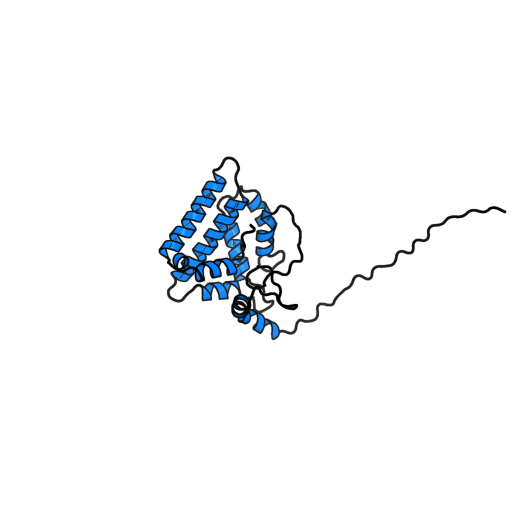6 1.00 32.84 185 PRO A N 1
ATOM 1474 C CA . PRO A 1 185 ? 5.551 10.548 -30.665 1.00 32.84 185 PRO A CA 1
ATOM 1475 C C . PRO A 1 185 ? 4.213 11.032 -30.103 1.00 32.84 185 PRO A C 1
ATOM 1477 O O . PRO A 1 185 ? 3.152 10.592 -30.547 1.00 32.84 185 PRO A O 1
ATOM 1480 N N . VAL A 1 186 ? 4.255 11.947 -29.136 1.00 37.91 186 VAL A N 1
ATOM 1481 C CA . VAL A 1 186 ? 3.072 12.701 -28.715 1.00 37.91 186 VAL A CA 1
ATOM 1482 C C . VAL A 1 186 ? 2.607 13.514 -29.922 1.00 37.91 186 VAL A C 1
ATOM 1484 O O . VAL A 1 186 ? 3.269 14.466 -30.333 1.00 37.91 186 VAL A O 1
ATOM 1487 N N . SER A 1 187 ? 1.473 13.131 -30.512 1.00 31.25 187 SER A N 1
ATOM 1488 C CA . SER A 1 187 ? 0.732 14.016 -31.409 1.00 31.25 187 SER A CA 1
ATOM 1489 C C . SER A 1 187 ? 0.374 15.266 -30.608 1.00 31.25 187 SER A C 1
ATOM 1491 O O . SER A 1 187 ? -0.294 15.174 -29.575 1.00 31.25 187 SER A O 1
ATOM 1493 N N . GLN A 1 188 ? 0.903 16.414 -31.033 1.00 36.12 188 GLN A N 1
ATOM 1494 C CA . GLN A 1 188 ? 0.707 17.706 -30.388 1.00 36.12 188 GLN A CA 1
ATOM 1495 C C . GLN A 1 188 ? -0.792 17.986 -30.238 1.00 36.12 188 GLN A C 1
ATOM 1497 O O . GLN A 1 188 ? -1.477 18.355 -31.192 1.00 36.12 188 GLN A O 1
ATOM 1502 N N . ARG A 1 189 ? -1.320 17.822 -29.023 1.00 30.97 189 ARG A N 1
ATOM 1503 C CA . ARG A 1 189 ? -2.655 18.297 -28.676 1.00 30.97 189 ARG A CA 1
ATOM 1504 C C . ARG A 1 189 ? -2.521 19.808 -28.484 1.00 30.97 189 ARG A C 1
ATOM 1506 O O . ARG A 1 189 ? -1.958 20.269 -27.497 1.00 30.97 189 ARG A O 1
ATOM 1513 N N . GLY A 1 190 ? -2.915 20.543 -29.523 1.00 28.70 190 GLY A N 1
ATOM 1514 C CA . GLY A 1 190 ? -2.662 21.968 -29.688 1.00 28.70 190 GLY A CA 1
ATOM 1515 C C . GLY A 1 190 ? -3.032 22.811 -28.470 1.00 28.70 190 GLY A C 1
ATOM 1516 O O . GLY A 1 190 ? -4.130 22.718 -27.921 1.00 28.70 190 GLY A O 1
ATOM 1517 N N . SER A 1 191 ? -2.103 23.685 -28.109 1.00 30.59 191 SER A N 1
ATOM 1518 C CA . SER A 1 191 ? -2.293 24.846 -27.256 1.00 30.59 191 SER A CA 1
ATOM 1519 C C . SER A 1 191 ? -3.390 25.753 -27.828 1.00 30.59 191 SER A C 1
ATOM 1521 O O . SER A 1 191 ? -3.142 26.642 -28.638 1.00 30.59 191 SER A O 1
ATOM 1523 N N . ARG A 1 192 ? -4.639 25.557 -27.396 1.00 31.58 192 ARG A N 1
ATOM 1524 C CA . ARG A 1 192 ? -5.668 26.596 -27.515 1.00 31.58 192 ARG A CA 1
ATOM 1525 C C . ARG A 1 192 ? -5.521 27.550 -26.334 1.00 31.58 192 ARG A C 1
ATOM 1527 O O . ARG A 1 192 ? -6.113 27.337 -25.284 1.00 31.58 192 ARG A O 1
ATOM 1534 N N . GLN A 1 193 ? -4.726 28.603 -26.513 1.00 30.75 193 GLN A N 1
ATOM 1535 C CA . GLN A 1 193 ? -4.843 29.801 -25.680 1.00 30.75 193 GLN A CA 1
ATOM 1536 C C . GLN A 1 193 ? -6.229 30.433 -25.913 1.00 30.75 193 GLN A C 1
ATOM 1538 O O . GLN A 1 193 ? -6.606 30.638 -27.072 1.00 30.75 193 GLN A O 1
ATOM 1543 N N . PRO A 1 194 ? -6.995 30.788 -24.868 1.00 32.56 194 PRO A N 1
ATOM 1544 C CA . PRO A 1 194 ? -8.145 31.665 -25.029 1.00 32.56 194 PRO A CA 1
ATOM 1545 C C . PRO A 1 194 ? -7.629 33.082 -25.315 1.00 32.56 194 PRO A C 1
ATOM 1547 O O . PRO A 1 194 ? -6.959 33.684 -24.479 1.00 32.56 194 PRO A O 1
ATOM 1550 N N . LYS A 1 195 ? -7.928 33.626 -26.502 1.00 32.91 195 LYS A N 1
ATOM 1551 C CA . LYS A 1 195 ? -7.747 35.059 -26.775 1.00 32.91 195 LYS A CA 1
ATOM 1552 C C . LYS A 1 195 ? -8.679 35.842 -25.850 1.00 32.91 195 LYS A C 1
ATOM 1554 O O . LYS A 1 195 ? -9.897 35.796 -26.025 1.00 32.91 195 LYS A O 1
ATOM 1559 N N . LEU A 1 196 ? -8.106 36.554 -24.885 1.00 31.05 196 LEU A N 1
ATOM 1560 C CA . LEU A 1 196 ? -8.811 37.544 -24.082 1.00 31.05 196 LEU A CA 1
ATOM 1561 C C . LEU A 1 196 ? -9.254 38.675 -25.027 1.00 31.05 196 LEU A C 1
ATOM 1563 O O . LEU A 1 196 ? -8.419 39.347 -25.628 1.00 31.05 196 LEU A O 1
ATOM 1567 N N . ARG A 1 197 ? -10.566 38.828 -25.234 1.00 33.50 197 ARG A N 1
ATOM 1568 C CA . ARG A 1 197 ? -11.134 39.988 -25.932 1.00 33.50 197 ARG A CA 1
ATOM 1569 C C . ARG A 1 197 ? -11.022 41.190 -25.000 1.00 33.50 197 ARG A C 1
ATOM 1571 O O . ARG A 1 197 ? -11.623 41.181 -23.930 1.00 33.50 197 ARG A O 1
ATOM 1578 N N . GLU A 1 198 ? -10.273 42.204 -25.412 1.00 30.77 198 GLU A N 1
ATOM 1579 C CA . GLU A 1 198 ? -10.271 43.514 -24.766 1.00 30.77 198 GLU A CA 1
ATOM 1580 C C . GLU A 1 198 ? -11.677 44.123 -24.872 1.00 30.77 198 GLU A C 1
ATOM 1582 O O . GLU A 1 198 ? -12.180 44.397 -25.962 1.00 30.77 198 GLU A O 1
ATOM 1587 N N . LEU A 1 199 ? -12.339 44.285 -23.728 1.00 33.06 199 LEU A N 1
ATOM 1588 C CA . LEU A 1 199 ? -13.561 45.069 -23.595 1.00 33.06 199 LEU A CA 1
ATOM 1589 C C . LEU A 1 199 ? -13.148 46.532 -23.438 1.00 33.06 199 LEU A C 1
ATOM 1591 O O . LEU A 1 199 ? -12.664 46.943 -22.386 1.00 33.06 199 LEU A O 1
ATOM 1595 N N . SER A 1 200 ? -13.320 47.311 -24.503 1.00 31.55 200 SER A N 1
ATOM 1596 C CA . SER A 1 200 ? -13.141 48.759 -24.487 1.00 31.55 200 SER A CA 1
ATOM 1597 C C . SER A 1 200 ? -14.142 49.400 -23.522 1.00 31.55 200 SER A C 1
ATOM 1599 O O . SER A 1 200 ? -15.346 49.415 -23.771 1.00 31.55 200 SER A O 1
ATOM 1601 N N . SER A 1 201 ? -13.647 49.966 -22.425 1.00 30.94 201 SER A N 1
ATOM 1602 C CA . SER A 1 201 ? -14.415 50.843 -21.545 1.00 30.94 201 SER A CA 1
ATOM 1603 C C . SER A 1 201 ? -14.566 52.223 -22.196 1.00 30.94 201 SER A C 1
ATOM 1605 O O . SER A 1 201 ? -13.690 53.075 -22.069 1.00 30.94 201 SER A O 1
ATOM 1607 N N . HIS A 1 202 ? -15.671 52.451 -22.908 1.00 33.00 202 HIS A N 1
ATOM 1608 C CA . HIS A 1 202 ? -16.169 53.800 -23.194 1.00 33.00 202 HIS A CA 1
ATOM 1609 C C . HIS A 1 202 ? -17.161 54.194 -22.094 1.00 33.00 202 HIS A C 1
ATOM 1611 O O . HIS A 1 202 ? -18.330 53.817 -22.131 1.00 33.00 202 HIS A O 1
ATOM 1617 N N . GLY A 1 203 ? -16.674 54.933 -21.097 1.00 32.59 203 GLY A N 1
ATOM 1618 C CA . GLY A 1 203 ? -17.506 55.660 -20.142 1.00 32.59 203 GLY A CA 1
ATOM 1619 C C . GLY A 1 203 ? -17.762 57.073 -20.661 1.00 32.59 203 GLY A C 1
ATOM 1620 O O . GLY A 1 203 ? -16.834 57.868 -20.776 1.00 32.59 203 GLY A O 1
ATOM 1621 N N . MET A 1 204 ? -19.017 57.359 -21.006 1.00 31.89 204 MET A N 1
ATOM 1622 C CA . MET A 1 204 ? -19.524 58.691 -21.335 1.00 31.89 204 MET A CA 1
ATOM 1623 C C . MET A 1 204 ? -19.505 59.607 -20.107 1.00 31.89 204 MET A C 1
ATOM 1625 O O . MET A 1 204 ? -20.050 59.222 -19.078 1.00 31.89 204 MET A O 1
ATOM 1629 N N . SER A 1 205 ? -19.021 60.842 -20.278 1.00 33.50 205 SER A N 1
ATOM 1630 C CA . SER A 1 205 ? -19.419 62.007 -19.473 1.00 33.50 205 SER A CA 1
ATOM 1631 C C . SER A 1 205 ? -19.327 63.287 -20.321 1.00 33.50 205 SER A C 1
ATOM 1633 O O . SER A 1 205 ? -18.249 63.829 -20.539 1.00 33.50 205 SER A O 1
ATOM 1635 N N . GLN A 1 206 ? -20.472 63.762 -20.816 1.00 36.59 206 GLN A N 1
ATOM 1636 C CA . GLN A 1 206 ? -20.764 65.195 -21.028 1.00 36.59 206 GLN A CA 1
ATOM 1637 C C . GLN A 1 206 ? -21.294 65.772 -19.686 1.00 36.59 206 GLN A C 1
ATOM 1639 O O . GLN A 1 206 ? -21.715 64.948 -18.871 1.00 36.59 206 GLN A O 1
ATOM 1644 N N . PRO A 1 207 ? -21.346 67.105 -19.412 1.00 42.72 207 PRO A N 1
ATOM 1645 C CA . PRO A 1 207 ? -21.658 68.192 -20.353 1.00 42.72 207 PRO A CA 1
ATOM 1646 C C . PRO A 1 207 ? -20.908 69.543 -20.179 1.00 42.72 207 PRO A C 1
ATOM 1648 O O . PRO A 1 207 ? -20.079 69.741 -19.300 1.00 42.72 207 PRO A O 1
ATOM 1651 N N . ARG A 1 208 ? -21.262 70.447 -21.109 1.00 34.78 208 ARG A N 1
ATOM 1652 C CA . ARG A 1 208 ? -20.938 71.875 -21.332 1.00 34.78 208 ARG A CA 1
ATOM 1653 C C . ARG A 1 208 ? -20.752 72.762 -20.087 1.00 34.78 208 ARG A C 1
ATOM 1655 O O . ARG A 1 208 ? -21.571 72.669 -19.181 1.00 34.78 208 ARG A O 1
ATOM 1662 N N . ALA A 1 209 ? -19.879 73.776 -20.193 1.00 36.09 209 ALA A N 1
ATOM 1663 C CA . ALA A 1 209 ? -20.240 75.196 -20.012 1.00 36.09 209 ALA A CA 1
ATOM 1664 C C . ALA A 1 209 ? -19.085 76.160 -20.382 1.00 36.09 209 ALA A C 1
ATOM 1666 O O . ALA A 1 209 ? -17.950 75.928 -19.977 1.00 36.09 209 ALA A O 1
ATOM 1667 N N . VAL A 1 210 ? -19.486 77.252 -21.055 1.00 35.50 210 VAL A N 1
ATOM 1668 C CA . VAL A 1 210 ? -18.813 78.536 -21.379 1.00 35.50 210 VAL A CA 1
ATOM 1669 C C . VAL A 1 210 ? -17.703 78.519 -22.427 1.00 35.50 210 VAL A C 1
ATOM 1671 O O . VAL A 1 210 ? -16.566 78.110 -22.123 1.00 35.50 210 VAL A O 1
#

pLDDT: mean 73.35, std 21.67, range [28.7, 97.31]

Foldseek 3Di:
DQDQLQLLQLLVVLVVDPQSLDLVSLVVVLVVLQVVLVVLCPDPDRPLLSSLSSLSSSLSSVVQSVQSPDPPGHSLNVLCLQLQADLPPGQSQSVLVSLVVSLVPRPCPVDPLSVQLVVQDDPRPDPPGSSVSNSQSSPVDPPPPPFQAASRRRHGADDDDPGGHNDPVSCVSNVVSVVSCVVDDPPPPDDPDPPDDDDDDDDDDDDDDD

Organism: Carassius auratus (NCBI:txid7957)

Secondary structure (DSSP, 8-state):
------HHHHHHHHHH-HHHHSHHHHHHHHHHHHHHHHHHHHSSS--HHHHHHHHHHHHHHHHHHHHHHSTT--HHHHHHHHH---TTT---HHHHHHHHHHHHT-S-TT-HHHHHHHHHPPPTTSSSPHHHHHHHGGGS--------B-TTT--B--S-SSS--SSHHHHHHHHHHHHHHTTS--------------------------

Sequence (210 aa):
MTTNLNPVKMVMLVKEDPLLMDVIALEKGYRVMDLLCEQCVKLQDMNEVLAMKLHYISCVLQKCLAFLQERDENLDALLKSLLKGRDSDGFPQYLEKFIHDCIRKFPYCEATLLQQLVRSIAPVGNDPTVFSVLTQAPTAQMVLMDTEYCDACGEKCSFCKMVVYCGPTCQRLYWFTHKRQRKTPVSQRGSRQPKLRELSSHGMSQPRAV

InterPro domains:
  IPR002893 Zinc finger, MYND-type [PF01753] (150-180)
  IPR002893 Zinc finger, MYND-type [PS50865] (150-182)
  IPR052452 Ankyrin repeat and MYND domain-containing protein 2 [PTHR24150] (1-194)

Radius of gyration: 23.13 Å; chains: 1; bounding box: 40×97×52 Å